Protein AF-N9R9N3-F1 (afdb_monomer_lite)

Organism: NCBI:txid280147

Structure (mmCIF, N/CA/C/O backbone):
data_AF-N9R9N3-F1
#
_entry.id   AF-N9R9N3-F1
#
loop_
_atom_site.group_PDB
_atom_site.id
_atom_site.type_symbol
_atom_site.label_atom_id
_atom_site.label_alt_id
_atom_site.label_comp_id
_atom_site.label_asym_id
_atom_site.label_entity_id
_atom_site.label_seq_id
_atom_site.pdbx_PDB_ins_code
_atom_site.Cartn_x
_atom_site.Cartn_y
_atom_site.Cartn_z
_atom_site.occupancy
_atom_site.B_iso_or_equiv
_atom_site.auth_seq_id
_atom_site.auth_comp_id
_atom_site.auth_asym_id
_atom_site.auth_atom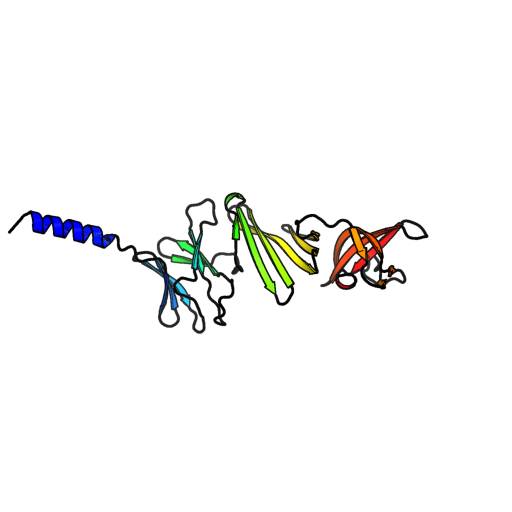_id
_atom_site.pdbx_PDB_model_num
ATOM 1 N N . MET A 1 1 ? -19.728 -14.112 69.703 1.00 48.84 1 MET A N 1
ATOM 2 C CA . MET A 1 1 ? -20.178 -14.203 68.290 1.00 48.84 1 MET A CA 1
ATOM 3 C C . MET A 1 1 ? -19.866 -12.869 67.658 1.00 48.84 1 MET A C 1
ATOM 5 O O . MET A 1 1 ? -20.594 -11.898 67.834 1.00 48.84 1 MET A O 1
ATOM 9 N N . ASP A 1 2 ? -18.670 -12.811 67.091 1.0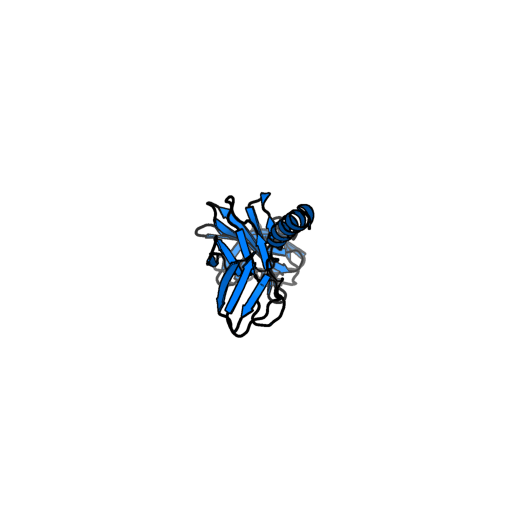0 47.34 2 ASP A N 1
ATOM 10 C CA . ASP A 1 2 ? -17.779 -11.677 67.297 1.00 47.34 2 ASP A CA 1
ATOM 11 C C . ASP A 1 2 ? -17.864 -10.642 66.188 1.00 47.34 2 ASP A C 1
ATOM 13 O O . ASP A 1 2 ? -18.041 -10.965 65.012 1.00 47.34 2 ASP A O 1
ATOM 17 N N . LEU A 1 3 ? -17.653 -9.384 66.581 1.00 49.91 3 LEU A N 1
ATOM 18 C CA . LEU A 1 3 ? -17.494 -8.218 65.709 1.00 49.91 3 LEU A CA 1
ATOM 19 C C . LEU A 1 3 ? -16.515 -8.487 64.543 1.00 49.91 3 LEU A C 1
ATOM 21 O O . LEU A 1 3 ? -16.706 -7.985 63.436 1.00 49.91 3 LEU A O 1
ATOM 25 N N . TYR A 1 4 ? -15.522 -9.351 64.778 1.00 50.28 4 TYR A N 1
ATOM 26 C CA . TYR A 1 4 ? -14.530 -9.812 63.806 1.00 50.28 4 TYR A CA 1
ATOM 27 C C . TYR A 1 4 ? -15.119 -10.616 62.636 1.00 50.28 4 TYR A C 1
ATOM 29 O O . TYR A 1 4 ? -14.693 -10.431 61.499 1.00 50.28 4 TYR A O 1
ATOM 37 N N . SER A 1 5 ? -16.139 -11.449 62.869 1.00 51.94 5 SER A N 1
ATOM 38 C CA . SER A 1 5 ? -16.789 -12.244 61.812 1.00 51.94 5 SER A CA 1
ATOM 39 C C . SER A 1 5 ? -17.579 -11.362 60.833 1.00 51.94 5 SER A C 1
ATOM 41 O O . SER A 1 5 ? -17.569 -11.598 59.620 1.00 51.94 5 SER A O 1
ATOM 43 N N . LYS A 1 6 ? -18.200 -10.286 61.339 1.00 52.50 6 LYS A N 1
ATOM 44 C CA . LYS A 1 6 ? -18.908 -9.301 60.506 1.00 52.50 6 LYS A CA 1
ATOM 45 C C . LYS A 1 6 ? -17.942 -8.448 59.678 1.00 52.50 6 LYS A C 1
ATOM 47 O O . LYS A 1 6 ? -18.213 -8.214 58.504 1.00 52.50 6 LYS A O 1
ATOM 52 N N . PHE A 1 7 ? -16.803 -8.042 60.245 1.00 55.91 7 PHE A N 1
ATOM 53 C CA . PHE A 1 7 ? -15.785 -7.264 59.523 1.00 55.91 7 PHE A CA 1
ATOM 54 C C . PHE A 1 7 ? -15.108 -8.067 58.405 1.00 55.91 7 PHE A C 1
ATOM 56 O O . PHE A 1 7 ? -14.936 -7.558 57.299 1.00 55.91 7 PHE A O 1
ATOM 63 N N . PHE A 1 8 ? -14.789 -9.341 58.660 1.00 55.03 8 PHE A N 1
ATOM 64 C CA . PHE A 1 8 ? -14.179 -10.216 57.656 1.00 55.03 8 PHE A CA 1
ATOM 65 C C . PHE A 1 8 ? -15.119 -10.470 56.469 1.00 55.03 8 PHE A C 1
ATOM 67 O O . PHE A 1 8 ? -14.686 -10.475 55.320 1.00 55.03 8 PHE A O 1
ATOM 74 N N . SER A 1 9 ? -16.425 -10.580 56.736 1.00 54.31 9 SER A N 1
ATOM 75 C CA . SER A 1 9 ? -17.448 -10.725 55.694 1.00 54.31 9 SER A CA 1
ATOM 76 C C . SER A 1 9 ? -17.558 -9.475 54.810 1.00 54.31 9 SER A C 1
ATOM 78 O O . SER A 1 9 ? -17.694 -9.600 53.598 1.00 54.31 9 SER A O 1
ATOM 80 N N . ILE A 1 10 ? -17.434 -8.270 55.381 1.00 56.84 10 ILE A N 1
ATOM 81 C CA . ILE A 1 10 ? -17.478 -7.000 54.629 1.00 56.84 10 ILE A CA 1
ATOM 82 C C . ILE A 1 10 ? -16.231 -6.823 53.746 1.00 56.84 10 ILE A C 1
ATOM 84 O O . ILE A 1 10 ? -16.350 -6.340 52.621 1.00 56.84 10 ILE A O 1
ATOM 88 N N . ILE A 1 11 ? -15.054 -7.255 54.215 1.00 57.78 11 ILE A N 1
ATOM 89 C CA . ILE A 1 11 ? -13.804 -7.223 53.434 1.00 57.78 11 ILE A CA 1
ATOM 90 C C . ILE A 1 11 ? -13.827 -8.269 52.305 1.00 57.78 11 ILE A C 1
ATOM 92 O O . ILE A 1 11 ? -13.402 -7.976 51.189 1.00 57.78 11 ILE A O 1
ATOM 96 N N . LEU A 1 12 ? -14.381 -9.466 52.540 1.00 50.81 12 LEU A N 1
ATOM 97 C CA . LEU A 1 12 ? -14.567 -10.461 51.474 1.00 50.81 12 LEU A CA 1
ATOM 98 C C . LEU A 1 12 ? -15.582 -9.991 50.416 1.00 50.81 12 LEU A C 1
ATOM 100 O O . LEU A 1 12 ? -15.351 -10.169 49.220 1.00 50.81 12 LEU A O 1
ATOM 104 N N . LEU A 1 13 ? -16.681 -9.354 50.840 1.00 48.00 13 LEU A N 1
ATOM 105 C CA . LEU A 1 13 ? -17.674 -8.788 49.923 1.00 48.00 13 LEU A CA 1
ATOM 106 C C . LEU A 1 13 ? -17.103 -7.623 49.103 1.00 48.00 13 LEU A C 1
ATOM 108 O O . LEU A 1 13 ? -17.405 -7.545 47.916 1.00 48.00 13 LEU A O 1
ATOM 112 N N . SER A 1 14 ? -16.236 -6.771 49.661 1.00 46.09 14 SER A N 1
ATOM 113 C CA . SER A 1 14 ? -15.616 -5.668 48.907 1.00 46.09 14 SER A CA 1
ATOM 114 C C . SER A 1 14 ? -14.507 -6.125 47.947 1.00 46.09 14 SER A C 1
ATOM 116 O O . SER A 1 14 ? -14.342 -5.536 46.875 1.00 46.09 14 SER A O 1
ATOM 118 N N . LEU A 1 15 ? -13.805 -7.220 48.264 1.00 40.81 15 LEU A N 1
ATOM 119 C CA . LEU A 1 15 ? -12.842 -7.859 47.358 1.00 40.81 15 LEU A CA 1
ATOM 120 C C . LEU A 1 15 ? -13.525 -8.589 46.188 1.00 40.81 15 LEU A C 1
ATOM 122 O O . LEU A 1 15 ? -12.978 -8.620 45.088 1.00 40.81 15 LEU A O 1
ATOM 126 N N . SER A 1 16 ? -14.748 -9.101 46.371 1.00 38.59 16 SER A N 1
ATOM 127 C CA . SER A 1 16 ? -15.498 -9.781 45.300 1.00 38.59 16 SER A CA 1
ATOM 128 C C . SER A 1 16 ? -16.024 -8.855 44.187 1.00 38.59 16 SER A C 1
ATOM 130 O O . SER A 1 16 ? -16.366 -9.331 43.107 1.00 38.59 16 SER A O 1
ATOM 132 N N . ILE A 1 17 ? -16.019 -7.531 44.390 1.00 44.50 17 ILE A N 1
ATOM 133 C CA . ILE A 1 17 ? -16.436 -6.543 43.370 1.00 44.50 17 ILE A CA 1
ATOM 134 C C . ILE A 1 17 ? -15.319 -6.294 42.335 1.00 44.50 17 ILE A C 1
ATOM 136 O O . ILE A 1 17 ? -15.556 -5.703 41.286 1.00 44.50 17 ILE A O 1
ATOM 140 N N . HIS A 1 18 ? -14.103 -6.791 42.586 1.00 40.88 18 HIS A N 1
ATOM 141 C CA . HIS A 1 18 ? -12.950 -6.611 41.699 1.00 40.88 18 HIS A CA 1
ATOM 142 C C . HIS A 1 18 ? -12.572 -7.874 40.921 1.00 40.88 18 HIS A C 1
ATOM 144 O O . HIS A 1 18 ? -11.509 -7.910 40.300 1.00 40.88 18 HIS A O 1
ATOM 150 N N . ALA A 1 19 ? -13.463 -8.871 40.854 1.00 39.44 19 ALA A N 1
ATOM 151 C CA . ALA A 1 19 ? -13.446 -9.836 39.758 1.00 39.44 19 ALA A CA 1
ATOM 152 C C . ALA A 1 19 ? -13.861 -9.105 38.468 1.00 39.44 19 ALA A C 1
ATOM 154 O O . ALA A 1 19 ? -14.963 -9.273 37.947 1.00 39.44 19 ALA A O 1
ATOM 155 N N . SER A 1 20 ? -12.985 -8.215 37.994 1.00 44.78 20 SER A N 1
ATOM 156 C CA . SER A 1 20 ? -13.083 -7.594 36.685 1.00 44.78 20 SER A CA 1
ATOM 157 C C . SER A 1 20 ? -13.060 -8.737 35.689 1.00 44.78 20 SER A C 1
ATOM 159 O O . SER A 1 20 ? -12.023 -9.365 35.492 1.00 44.78 20 SER A O 1
ATOM 161 N N . ALA A 1 21 ? -14.222 -9.073 35.132 1.00 57.59 21 ALA A N 1
ATOM 162 C CA . ALA A 1 21 ? -14.292 -10.062 34.075 1.00 57.59 21 ALA A CA 1
ATOM 163 C C . ALA A 1 21 ? -13.317 -9.632 32.977 1.00 57.59 21 ALA A C 1
ATOM 165 O O . ALA A 1 21 ? -13.364 -8.480 32.538 1.00 57.59 21 ALA A O 1
ATOM 166 N N . ASN A 1 22 ? -12.427 -10.545 32.589 1.00 77.81 22 ASN A N 1
ATOM 167 C CA . ASN A 1 22 ? -11.503 -10.290 31.498 1.00 77.81 22 ASN A CA 1
ATOM 168 C C . ASN A 1 22 ? -12.299 -9.914 30.251 1.00 77.81 22 ASN A C 1
ATOM 170 O O . ASN A 1 22 ? -13.355 -10.502 29.976 1.00 77.81 22 ASN A O 1
ATOM 174 N N . ASP A 1 23 ? -11.783 -8.916 29.538 1.00 87.12 23 ASP A N 1
ATOM 175 C CA . ASP A 1 23 ? -12.302 -8.541 28.236 1.00 87.12 23 ASP A CA 1
ATOM 176 C C . ASP A 1 23 ? -12.307 -9.791 27.348 1.00 87.12 23 ASP A C 1
ATOM 178 O O . ASP A 1 23 ? -11.323 -10.533 27.330 1.00 87.12 23 ASP A O 1
ATOM 182 N N . LYS A 1 24 ? -13.423 -10.065 26.668 1.00 89.31 24 LYS A N 1
ATOM 183 C CA . LYS A 1 24 ? -13.508 -11.184 25.725 1.00 89.31 24 LYS A CA 1
ATOM 184 C C . LYS A 1 24 ? -14.593 -11.018 24.681 1.00 89.31 24 LYS A C 1
ATOM 186 O O . LYS A 1 24 ? -15.582 -10.311 24.898 1.00 89.31 24 LYS A O 1
ATOM 191 N N . LEU A 1 25 ? -14.437 -11.724 23.570 1.00 88.25 25 LEU A N 1
ATOM 192 C CA . LEU A 1 25 ? -15.497 -11.878 22.585 1.00 88.25 25 LEU A CA 1
ATOM 193 C C . LEU A 1 25 ? -16.465 -12.990 23.006 1.00 88.25 25 LEU A C 1
ATOM 195 O O . LEU A 1 25 ? -16.077 -14.000 23.589 1.00 88.25 25 LEU A O 1
ATOM 199 N N . LEU A 1 26 ? -17.750 -12.778 22.736 1.00 88.81 26 LEU A N 1
ATOM 200 C CA . LEU A 1 26 ? -18.832 -13.707 23.037 1.00 88.81 26 LEU A CA 1
ATOM 201 C C . LEU A 1 26 ? -19.670 -13.952 21.793 1.00 88.81 26 LEU A C 1
ATOM 203 O O . LEU A 1 26 ? -20.076 -13.005 21.115 1.00 88.81 26 LEU A O 1
ATOM 207 N N . HIS A 1 27 ? -19.996 -15.221 21.572 1.00 86.75 27 HIS A N 1
ATOM 208 C CA . HIS A 1 27 ? -20.943 -15.638 20.557 1.00 86.75 27 HIS A CA 1
ATOM 209 C C . HIS A 1 27 ? -22.228 -16.164 21.203 1.00 86.75 27 HIS A C 1
ATOM 211 O O . HIS A 1 27 ? -22.193 -17.110 21.988 1.00 86.75 27 HIS A O 1
ATOM 217 N N . GLU A 1 28 ? -23.366 -15.553 20.875 1.00 88.12 28 GLU A N 1
ATOM 218 C CA . GLU A 1 28 ? -24.684 -16.003 21.332 1.00 88.12 28 GLU A CA 1
ATOM 219 C C . GLU A 1 28 ? -25.656 -16.066 20.146 1.00 88.12 28 GLU A C 1
ATOM 221 O O . GLU A 1 28 ? -26.182 -15.045 19.691 1.00 88.12 28 GLU A O 1
ATOM 226 N N . GLY A 1 29 ? -25.919 -17.273 19.647 1.00 85.25 29 GLY A N 1
ATOM 227 C CA . GLY A 1 29 ? -26.798 -17.482 18.496 1.00 85.25 29 GLY A CA 1
ATOM 228 C C . GLY A 1 29 ? -26.118 -17.099 17.184 1.00 85.25 29 GLY A C 1
ATOM 229 O O . GLY A 1 29 ? -25.338 -17.883 16.677 1.00 85.25 29 GLY A O 1
ATOM 230 N N . ASN A 1 30 ? -26.457 -15.930 16.639 1.00 85.25 30 ASN A N 1
ATOM 231 C CA . ASN A 1 30 ? -25.839 -15.325 15.449 1.00 85.25 30 ASN A CA 1
ATOM 232 C C . ASN A 1 30 ? -25.304 -13.915 15.747 1.00 85.25 30 ASN A C 1
ATOM 234 O O . ASN A 1 30 ? -25.210 -13.065 14.862 1.00 85.25 30 ASN A O 1
ATOM 238 N N . LYS A 1 31 ? -25.090 -13.608 17.030 1.00 88.31 31 LYS A N 1
ATOM 239 C CA . LYS A 1 31 ? -24.731 -12.275 17.511 1.00 88.31 31 LYS A CA 1
ATOM 240 C C . LYS A 1 31 ? -23.365 -12.310 18.162 1.00 88.31 31 LYS A C 1
ATOM 242 O O . LYS A 1 31 ? -23.114 -13.129 19.049 1.00 88.31 31 LYS A O 1
ATOM 247 N N . ILE A 1 32 ? -22.538 -11.347 17.777 1.00 87.62 32 ILE A N 1
ATOM 248 C CA . ILE A 1 32 ? -21.213 -11.135 18.343 1.00 87.62 32 ILE A CA 1
ATOM 249 C C . ILE A 1 32 ? -21.260 -9.996 19.338 1.00 87.62 32 ILE A C 1
ATOM 251 O O . ILE A 1 32 ? -21.781 -8.912 19.052 1.00 87.62 32 ILE A O 1
ATOM 255 N N . PHE A 1 33 ? -20.679 -10.232 20.507 1.00 89.94 33 PHE A N 1
ATOM 256 C CA . PHE A 1 33 ? -20.557 -9.235 21.552 1.00 89.94 33 PHE A CA 1
ATOM 257 C C . PHE A 1 33 ? -19.120 -9.112 22.037 1.00 89.94 33 PHE A C 1
ATOM 259 O O . PHE A 1 33 ? -18.384 -10.089 22.114 1.00 89.94 33 PHE A O 1
ATOM 266 N N . PHE A 1 34 ? -18.765 -7.906 22.459 1.00 91.19 34 PHE A N 1
ATOM 267 C CA . PHE A 1 34 ? -17.585 -7.646 23.259 1.00 91.19 34 PHE A CA 1
ATOM 268 C C . PHE A 1 34 ? -18.002 -7.474 24.720 1.00 91.19 34 PHE A C 1
ATOM 270 O O . PHE A 1 34 ? -18.795 -6.587 25.052 1.00 91.19 34 PHE A O 1
ATOM 277 N N . LYS A 1 35 ? -17.510 -8.349 25.596 1.00 89.69 35 LYS A N 1
ATOM 278 C CA . LYS A 1 35 ? -17.701 -8.239 27.041 1.00 89.69 35 LYS A CA 1
ATOM 279 C C . LYS A 1 35 ? -16.517 -7.488 27.627 1.00 89.69 35 LYS A C 1
ATOM 281 O O . LYS A 1 35 ? -15.387 -7.910 27.431 1.00 89.69 35 LYS A O 1
ATOM 286 N N . THR A 1 36 ? -16.792 -6.421 28.370 1.00 86.19 36 THR A N 1
ATOM 287 C CA . THR A 1 36 ? -15.780 -5.670 29.120 1.00 86.19 36 THR A CA 1
ATOM 288 C C . THR A 1 36 ? -16.315 -5.331 30.506 1.00 86.19 36 THR A C 1
ATOM 290 O O . THR A 1 36 ? -17.386 -4.728 30.656 1.00 86.19 36 THR A O 1
ATOM 293 N N . GLY A 1 37 ? -15.627 -5.816 31.543 1.00 82.94 37 GLY A N 1
ATOM 294 C CA . GLY A 1 37 ? -16.138 -5.801 32.914 1.00 82.94 37 GLY A CA 1
ATOM 295 C C . GLY A 1 37 ? -17.529 -6.448 33.031 1.00 82.94 37 GLY A C 1
ATOM 296 O O . GLY A 1 37 ? -17.759 -7.574 32.586 1.00 82.94 37 GLY A O 1
ATOM 297 N N . GLY A 1 38 ? -18.480 -5.733 33.638 1.00 80.94 38 GLY A N 1
ATOM 298 C CA . GLY A 1 38 ? -19.872 -6.187 33.784 1.00 80.94 38 GLY A CA 1
ATOM 299 C C . GLY A 1 38 ? -20.764 -5.950 32.558 1.00 80.94 38 GLY A C 1
ATOM 300 O O . GLY A 1 38 ? -21.921 -6.368 32.564 1.00 80.94 38 GLY A O 1
ATOM 301 N N . SER A 1 39 ? -20.255 -5.282 31.521 1.00 84.81 39 SER A N 1
ATOM 302 C CA . SER A 1 39 ? -21.037 -4.855 30.360 1.00 84.81 39 SER A CA 1
ATOM 303 C C . SER A 1 39 ? -20.824 -5.774 29.163 1.00 84.81 39 SER A C 1
ATOM 305 O O . SER A 1 39 ? -19.723 -6.265 28.917 1.00 84.81 39 SER A O 1
ATOM 307 N N . LYS A 1 40 ? -21.887 -5.959 28.376 1.00 90.25 40 LYS A N 1
ATOM 308 C CA . LYS A 1 40 ? -21.859 -6.661 27.091 1.00 90.25 40 LYS A CA 1
ATOM 309 C C . LYS A 1 40 ? -22.283 -5.696 25.990 1.00 90.25 40 LYS A C 1
ATOM 311 O O . LYS A 1 40 ? -23.387 -5.160 26.047 1.00 90.25 40 LYS A O 1
ATOM 316 N N . ILE A 1 41 ? -21.419 -5.477 25.005 1.00 91.00 41 ILE A N 1
ATOM 317 C CA . ILE A 1 41 ? -21.652 -4.534 23.910 1.00 91.00 41 ILE A CA 1
ATOM 318 C C . ILE A 1 41 ? -21.814 -5.320 22.612 1.00 91.00 41 ILE A C 1
ATOM 320 O O . ILE A 1 41 ? -20.950 -6.113 22.253 1.00 91.00 41 ILE A O 1
ATOM 324 N N . PHE A 1 42 ? -22.933 -5.129 21.919 1.00 90.38 42 PHE A N 1
ATOM 325 C CA . PHE A 1 42 ? -23.184 -5.765 20.625 1.00 90.38 42 PHE A CA 1
ATOM 326 C C . PHE A 1 42 ? -22.249 -5.204 19.555 1.00 90.38 42 PHE A C 1
ATOM 328 O O . PHE A 1 42 ? -22.126 -3.985 19.450 1.00 90.38 42 PHE A O 1
ATOM 335 N N . LEU A 1 43 ? -21.632 -6.080 18.760 1.00 88.31 43 LEU A N 1
ATOM 336 C CA . LEU A 1 43 ? -20.772 -5.692 17.645 1.00 88.31 43 LEU A CA 1
ATOM 337 C C . LEU A 1 43 ? -21.512 -5.806 16.306 1.00 88.31 43 LEU A C 1
ATOM 339 O O . LEU A 1 43 ? -21.672 -4.803 15.610 1.00 88.31 43 LEU A O 1
ATOM 343 N N . PHE A 1 44 ? -21.952 -7.013 15.938 1.00 84.06 44 PHE A N 1
ATOM 344 C CA . PHE A 1 44 ? -22.628 -7.305 14.668 1.00 84.06 44 PHE A CA 1
ATOM 345 C C . PHE A 1 44 ? -23.331 -8.675 14.698 1.00 84.06 44 PHE A C 1
ATOM 347 O O . PHE A 1 44 ? -23.147 -9.458 15.632 1.00 84.06 44 PHE A O 1
ATOM 354 N N . ASN A 1 45 ? -24.160 -8.934 13.680 1.00 85.75 45 ASN A N 1
ATOM 355 C CA . ASN A 1 45 ? -24.739 -10.253 13.423 1.00 85.75 45 ASN A CA 1
ATOM 356 C C . ASN A 1 45 ? -23.902 -10.965 12.367 1.00 85.75 45 ASN A C 1
ATOM 358 O O . ASN A 1 45 ? -23.567 -10.337 11.362 1.00 85.75 45 ASN A O 1
ATOM 362 N N . ASP A 1 46 ? -23.632 -12.244 12.574 1.00 73.56 46 ASP A N 1
ATOM 363 C CA . ASP A 1 46 ? -22.961 -13.093 11.601 1.00 73.56 46 ASP A CA 1
ATOM 364 C C . ASP A 1 46 ? -23.323 -14.559 11.897 1.00 73.56 46 ASP A C 1
ATOM 366 O O . ASP A 1 46 ? -23.490 -14.923 13.062 1.00 73.56 46 ASP A O 1
ATOM 370 N N . SER A 1 47 ? -23.577 -15.362 10.866 1.00 66.81 47 SER A N 1
ATOM 371 C CA . SER A 1 47 ? -24.029 -16.757 11.000 1.00 66.81 47 SER A CA 1
ATOM 372 C C . SER A 1 47 ? -22.928 -17.775 10.734 1.00 66.81 47 SER A C 1
ATOM 374 O O . SER A 1 47 ? -23.031 -18.892 11.234 1.00 66.81 47 SER A O 1
ATOM 376 N N . ASP A 1 48 ? -21.886 -17.386 9.999 1.00 64.50 48 ASP A N 1
ATOM 377 C CA . ASP A 1 48 ? -20.899 -18.296 9.411 1.00 64.50 48 ASP A CA 1
ATOM 378 C C . ASP A 1 48 ? -19.485 -17.740 9.614 1.00 64.50 48 ASP A C 1
ATOM 380 O O . ASP A 1 48 ? -18.754 -17.464 8.667 1.00 64.50 48 ASP A O 1
ATOM 384 N N . PHE A 1 49 ? -19.110 -17.512 10.871 1.00 68.88 49 PHE A N 1
ATOM 385 C CA . PHE A 1 49 ? -17.845 -16.865 11.208 1.00 68.88 49 PHE A CA 1
ATOM 386 C C . PHE A 1 49 ? -17.095 -17.648 12.289 1.00 68.88 49 PHE A C 1
ATOM 388 O O . PHE A 1 49 ? -17.675 -18.330 13.141 1.00 68.88 49 PHE A O 1
ATOM 395 N N . CYS A 1 50 ? -15.780 -17.470 12.292 1.00 72.62 50 CYS A N 1
ATOM 396 C CA . CYS A 1 50 ? -14.867 -18.037 13.264 1.00 72.62 50 CYS A CA 1
ATOM 397 C C . CYS A 1 50 ? -14.055 -16.930 13.940 1.00 72.62 50 CYS A C 1
ATOM 399 O O . CYS A 1 50 ? -13.524 -16.031 13.289 1.00 72.62 50 CYS A O 1
ATOM 401 N N . PHE A 1 51 ? -13.975 -16.988 15.267 1.00 73.50 51 PHE A N 1
ATOM 402 C CA . PHE A 1 51 ? -13.071 -16.172 16.073 1.00 73.50 51 PHE A CA 1
ATOM 403 C C . PHE A 1 51 ? -12.689 -16.955 17.338 1.00 73.50 51 PHE A C 1
ATOM 405 O O . PHE A 1 51 ? -13.461 -17.790 17.816 1.00 73.50 51 PHE A O 1
ATOM 412 N N . GLU A 1 52 ? -11.513 -16.684 17.900 1.00 73.31 52 GLU A N 1
ATOM 413 C CA . GLU A 1 52 ? -11.144 -17.188 19.227 1.00 73.31 52 GLU A CA 1
ATOM 414 C C . GLU A 1 52 ? -11.574 -16.167 20.283 1.00 73.31 52 GLU A C 1
ATOM 416 O O . GLU A 1 52 ? -11.464 -14.970 20.045 1.00 73.31 52 GLU A O 1
ATOM 421 N N . GLU A 1 53 ? -12.009 -16.577 21.483 1.00 76.75 53 GLU A N 1
ATOM 422 C CA . GLU A 1 53 ? -12.486 -15.623 22.514 1.00 76.75 53 GLU A CA 1
ATOM 423 C C . GLU A 1 53 ? -11.505 -14.460 22.793 1.00 76.75 53 GLU A C 1
ATOM 425 O O . GLU A 1 53 ? -11.933 -13.384 23.220 1.00 76.75 53 GLU A O 1
ATOM 430 N N . ASN A 1 54 ? -10.215 -14.677 22.505 1.00 77.38 54 ASN A N 1
ATOM 431 C CA . ASN A 1 54 ? -9.104 -13.746 22.676 1.00 77.38 54 ASN A CA 1
ATOM 432 C C . ASN A 1 54 ? -8.542 -13.162 21.361 1.00 77.38 54 ASN A C 1
ATOM 434 O O . ASN A 1 54 ? -7.528 -12.471 21.412 1.00 77.38 54 ASN A O 1
ATOM 438 N N . SER A 1 55 ? -9.157 -13.397 20.194 1.00 81.94 55 SER A N 1
ATOM 439 C CA . SER A 1 55 ? -8.710 -12.871 18.889 1.00 81.94 55 SER A CA 1
ATOM 440 C C . SER A 1 55 ? -9.105 -11.402 18.695 1.00 81.94 55 SER A C 1
ATOM 442 O O . SER A 1 55 ? -9.703 -10.991 17.698 1.00 81.94 55 SER A O 1
ATOM 444 N N . PHE A 1 56 ? -8.788 -10.585 19.692 1.00 88.12 56 PHE A N 1
ATOM 445 C CA . PHE A 1 56 ? -9.022 -9.155 19.682 1.00 88.12 56 PHE A CA 1
ATOM 446 C C . PHE A 1 56 ? -7.936 -8.428 20.466 1.00 88.12 56 PHE A C 1
ATOM 448 O O . PHE A 1 56 ? -7.261 -8.993 21.324 1.00 88.12 56 PHE A O 1
ATOM 455 N N . PHE A 1 57 ? -7.819 -7.132 20.222 1.00 88.62 57 PHE A N 1
ATOM 456 C CA . PHE A 1 57 ? -7.059 -6.244 21.088 1.00 88.62 57 PHE A CA 1
ATOM 457 C C . PHE A 1 57 ? -7.706 -4.865 21.127 1.00 88.62 57 PHE A C 1
ATOM 459 O O . PHE A 1 57 ? -8.557 -4.519 20.304 1.00 88.62 57 PHE A O 1
ATOM 466 N N . ILE A 1 58 ? -7.320 -4.072 22.121 1.00 89.81 58 ILE A N 1
ATOM 467 C CA . ILE A 1 58 ? -7.797 -2.703 22.283 1.00 89.81 58 ILE A CA 1
ATOM 468 C C . ILE A 1 58 ? -6.617 -1.769 22.117 1.00 89.81 58 ILE A C 1
ATOM 470 O O . ILE A 1 58 ? -5.588 -1.948 22.764 1.00 89.81 58 ILE A O 1
ATOM 474 N N . GLU A 1 59 ? -6.792 -0.744 21.295 1.00 89.44 59 GLU A N 1
ATOM 475 C CA . GLU A 1 59 ? -5.750 0.233 21.039 1.00 89.44 59 GLU A CA 1
ATOM 476 C C . GLU A 1 59 ? -6.295 1.665 21.056 1.00 89.44 59 GLU A C 1
ATOM 478 O O . GLU A 1 59 ? -7.461 1.920 20.754 1.00 89.44 59 GLU A O 1
ATOM 483 N N . ASN A 1 60 ? -5.446 2.622 21.420 1.00 87.50 60 ASN A N 1
ATOM 484 C CA . ASN A 1 60 ? -5.736 4.047 21.333 1.00 87.50 60 ASN A CA 1
ATOM 485 C C . ASN A 1 60 ? -5.158 4.577 20.020 1.00 87.50 60 ASN A C 1
ATOM 487 O O . ASN A 1 60 ? -3.947 4.767 19.893 1.00 87.50 60 ASN A O 1
ATOM 491 N N . LEU A 1 61 ? -6.027 4.815 19.038 1.00 82.44 61 LEU A N 1
ATOM 492 C CA . LEU A 1 61 ? -5.614 5.302 17.721 1.00 82.44 61 LEU A CA 1
ATOM 493 C C . LEU A 1 61 ? -5.538 6.824 17.661 1.00 82.44 61 LEU A C 1
ATOM 495 O O . LEU A 1 61 ? -4.768 7.377 16.888 1.00 82.44 61 LEU A O 1
ATOM 499 N N . THR A 1 62 ? -6.351 7.523 18.446 1.00 76.50 62 THR A N 1
ATOM 500 C CA . THR A 1 62 ? -6.461 8.983 18.415 1.00 76.50 62 THR A CA 1
ATOM 501 C C . THR A 1 62 ? -5.817 9.625 19.634 1.00 76.50 62 THR A C 1
ATOM 503 O O . THR A 1 62 ? -5.605 8.994 20.659 1.00 76.50 62 THR A O 1
ATOM 506 N N . ASN A 1 63 ? -5.503 10.917 19.519 1.00 70.81 63 ASN A N 1
ATOM 507 C CA . ASN A 1 63 ? -4.952 11.725 20.614 1.00 70.81 63 ASN A CA 1
ATOM 508 C C . ASN A 1 63 ? -5.952 11.997 21.757 1.00 70.81 63 ASN A C 1
ATOM 510 O O . ASN A 1 63 ? -5.631 12.715 22.701 1.00 70.81 63 ASN A O 1
ATOM 514 N N . ASP A 1 64 ? -7.176 11.500 21.637 1.00 76.25 64 ASP A N 1
ATOM 515 C CA . ASP A 1 64 ? -8.200 11.591 22.666 1.00 76.25 64 ASP A CA 1
ATOM 516 C C . ASP A 1 64 ? -8.238 10.297 23.494 1.00 76.25 64 ASP A C 1
ATOM 518 O O . ASP A 1 64 ? -7.463 9.369 23.286 1.00 76.25 64 ASP A O 1
ATOM 522 N N . SER A 1 65 ? -9.135 10.237 24.472 1.00 79.69 65 SER A N 1
ATOM 523 C CA . SER A 1 65 ? -9.295 9.078 25.351 1.00 79.69 65 SER A CA 1
ATOM 524 C C . SER A 1 65 ? -10.096 7.929 24.724 1.00 79.69 65 SER A C 1
ATOM 526 O O . SER A 1 65 ? -10.497 7.010 25.445 1.00 79.69 65 SER A O 1
ATOM 528 N N . ARG A 1 66 ? -10.380 7.973 23.412 1.00 85.50 66 ARG A N 1
ATOM 529 C CA . ARG A 1 66 ? -11.163 6.925 22.753 1.00 85.50 66 ARG A CA 1
ATOM 530 C C . ARG A 1 66 ? -10.336 5.660 22.590 1.00 85.50 66 ARG A C 1
ATOM 532 O O . ARG A 1 66 ? -9.175 5.694 22.188 1.00 85.50 66 ARG A O 1
ATOM 539 N N . LYS A 1 67 ? -10.998 4.540 22.859 1.00 89.44 67 LYS A N 1
ATOM 540 C CA . LYS A 1 67 ? -10.466 3.194 22.678 1.00 89.44 67 LYS A CA 1
ATOM 541 C C . LYS A 1 67 ? -11.061 2.590 21.416 1.00 89.44 67 LYS A C 1
ATOM 543 O O . LYS A 1 67 ? -12.234 2.813 21.116 1.00 89.44 67 LYS A O 1
ATOM 548 N N . TYR A 1 68 ? -10.268 1.803 20.712 1.00 91.06 68 TYR A N 1
ATOM 549 C CA . TYR A 1 68 ? -10.686 1.108 19.507 1.00 91.06 68 TYR A CA 1
ATOM 550 C C . TYR A 1 68 ? -10.495 -0.383 19.714 1.00 91.06 68 TYR A C 1
ATOM 552 O O . TYR A 1 68 ? -9.422 -0.818 20.120 1.00 91.06 68 TYR A O 1
ATOM 560 N N . LEU A 1 69 ? -11.552 -1.144 19.469 1.00 92.31 69 LEU A N 1
ATOM 561 C CA . LEU A 1 69 ? -11.548 -2.594 19.521 1.00 92.31 69 LEU A CA 1
ATOM 562 C C . LEU A 1 69 ? -11.237 -3.135 18.128 1.00 92.31 69 LEU A C 1
ATOM 564 O O . LEU A 1 69 ? -11.956 -2.843 17.171 1.00 92.31 69 LEU A O 1
ATOM 568 N N . PHE A 1 70 ? -10.188 -3.936 18.046 1.00 90.81 70 PHE A N 1
ATOM 569 C CA . PHE A 1 70 ? -9.784 -4.676 16.864 1.00 90.81 70 PHE A CA 1
ATOM 570 C C . PHE A 1 70 ? -10.216 -6.114 17.044 1.00 90.81 70 PHE A C 1
ATOM 572 O O . PHE A 1 70 ? -9.763 -6.763 17.977 1.00 90.81 70 PHE A O 1
ATOM 579 N N . VAL A 1 71 ? -11.101 -6.593 16.179 1.00 88.44 71 VAL A N 1
ATOM 580 C CA . VAL A 1 71 ? -11.629 -7.956 16.221 1.00 88.44 71 VAL A CA 1
ATOM 581 C C . VAL A 1 71 ? -11.159 -8.681 14.979 1.00 88.44 71 VAL A C 1
ATOM 583 O O . VAL A 1 71 ? -11.538 -8.289 13.874 1.00 88.44 71 VAL A O 1
ATOM 586 N N . ASN A 1 72 ? -10.362 -9.726 15.172 1.00 85.94 72 ASN A N 1
ATOM 587 C CA . ASN A 1 72 ? -10.111 -10.702 14.128 1.00 85.94 72 ASN A CA 1
ATOM 588 C C . ASN A 1 72 ? -11.319 -11.641 14.066 1.00 85.94 72 ASN A C 1
ATOM 590 O O . ASN A 1 72 ? -11.636 -12.314 15.051 1.00 85.94 72 ASN A O 1
ATOM 594 N N . TYR A 1 73 ? -12.017 -11.609 12.937 1.00 76.62 73 TYR A N 1
ATOM 595 C CA . TYR A 1 73 ? -13.137 -12.486 12.622 1.00 76.62 73 TYR A CA 1
ATOM 596 C C . TYR A 1 73 ? -12.976 -12.886 11.154 1.00 76.62 73 TYR A C 1
ATOM 598 O O . TYR A 1 73 ? -12.768 -12.025 10.294 1.00 76.62 73 TYR A O 1
ATOM 606 N N . THR A 1 74 ? -13.061 -14.177 10.864 1.00 70.56 74 THR A N 1
ATOM 607 C CA . THR A 1 74 ? -12.873 -14.683 9.503 1.00 70.56 74 THR A CA 1
ATOM 608 C C . THR A 1 74 ? -14.039 -15.562 9.090 1.00 70.56 74 THR A C 1
ATOM 610 O O . THR A 1 74 ? -14.608 -16.292 9.904 1.00 70.56 74 THR A O 1
ATOM 613 N N . GLU A 1 75 ? -14.423 -15.455 7.819 1.00 69.06 75 GLU A N 1
ATOM 614 C CA . GLU A 1 75 ? -15.507 -16.249 7.222 1.00 69.06 75 GLU A CA 1
ATOM 615 C C . GLU A 1 75 ? -15.051 -17.689 6.926 1.00 69.06 75 GLU A C 1
ATOM 617 O O . GLU A 1 75 ? -15.860 -18.609 6.873 1.00 69.06 75 GLU A O 1
ATOM 622 N N . ASP A 1 76 ? -13.744 -17.910 6.758 1.00 66.31 76 ASP A N 1
ATOM 623 C CA . ASP A 1 76 ? -13.152 -19.190 6.360 1.00 66.31 76 ASP A CA 1
ATOM 624 C C . ASP A 1 76 ? -12.486 -19.959 7.515 1.00 66.31 76 ASP A C 1
ATOM 626 O O . ASP A 1 76 ? -11.877 -21.005 7.289 1.00 66.31 76 ASP A O 1
ATOM 630 N N . CYS A 1 77 ? -12.584 -19.457 8.752 1.00 65.75 77 CYS A N 1
ATOM 631 C CA . CYS A 1 77 ? -11.962 -20.040 9.948 1.00 65.75 77 CYS A CA 1
ATOM 632 C C . CYS A 1 77 ? -10.440 -20.179 9.896 1.00 65.75 77 CYS A C 1
ATOM 634 O O . CYS A 1 77 ? -9.848 -20.810 10.775 1.00 65.75 77 CYS A O 1
ATOM 636 N N . ASN A 1 78 ? -9.788 -19.541 8.928 1.00 65.00 78 ASN A N 1
ATOM 637 C CA . ASN A 1 78 ? -8.364 -19.292 9.019 1.00 65.00 78 ASN A CA 1
ATOM 638 C C . ASN A 1 78 ? -8.172 -18.093 9.936 1.00 65.00 78 ASN A C 1
ATOM 640 O O . ASN A 1 78 ? -8.938 -17.141 9.858 1.00 65.00 78 ASN A O 1
ATOM 644 N N . LEU A 1 79 ? -7.157 -18.097 10.798 1.00 60.16 79 LEU A N 1
ATOM 645 C CA . LEU A 1 79 ? -6.764 -16.917 11.580 1.00 60.16 79 LEU A CA 1
ATOM 646 C C . LEU A 1 79 ? -6.124 -15.868 10.655 1.00 60.16 79 LEU A C 1
ATOM 648 O O . LEU A 1 79 ? -4.984 -15.455 10.864 1.00 60.16 79 LEU A O 1
ATOM 652 N N . SER A 1 80 ? -6.815 -15.496 9.575 1.00 62.50 80 SER A N 1
ATOM 653 C CA . SER A 1 80 ? -6.385 -14.446 8.669 1.00 62.50 80 SER A CA 1
ATOM 654 C C . SER A 1 80 ? -6.184 -13.200 9.521 1.00 62.50 80 SER A C 1
ATOM 656 O O . SER A 1 80 ? -6.978 -12.903 10.410 1.00 62.50 80 SER A O 1
ATOM 658 N N . GLY A 1 81 ? -5.068 -12.508 9.331 1.00 73.19 81 GLY A N 1
ATOM 659 C CA . GLY A 1 81 ? -4.710 -11.336 10.122 1.00 73.19 81 GLY A CA 1
ATOM 660 C C . GLY A 1 81 ? -5.640 -10.141 9.899 1.00 73.19 81 GLY A C 1
ATOM 661 O O . GLY A 1 81 ? -5.224 -9.018 10.130 1.00 73.19 81 GLY A O 1
ATOM 662 N N . GLU A 1 82 ? -6.859 -10.317 9.387 1.00 86.50 82 GLU A N 1
ATOM 663 C CA . GLU A 1 82 ? -7.787 -9.230 9.102 1.00 86.50 82 GLU A CA 1
ATOM 664 C C . GLU A 1 82 ? -8.560 -8.810 10.358 1.00 86.50 82 GLU A C 1
ATOM 666 O O . GLU A 1 82 ? -9.321 -9.577 10.943 1.00 86.50 82 GLU A O 1
ATOM 671 N N . TYR A 1 83 ? -8.426 -7.545 10.748 1.00 88.25 83 TYR A N 1
ATOM 672 C CA . TYR A 1 83 ? -9.106 -6.987 11.910 1.00 88.25 83 TYR A CA 1
ATOM 673 C C . TYR A 1 83 ? -10.170 -5.974 11.492 1.00 88.25 83 TYR A C 1
ATOM 675 O O . TYR A 1 83 ? -9.858 -4.905 10.957 1.00 88.25 83 TYR A O 1
ATOM 683 N N . LYS A 1 84 ? -11.436 -6.248 11.830 1.00 89.38 84 LYS A N 1
ATOM 684 C CA . LYS A 1 84 ? -12.489 -5.220 11.856 1.00 89.38 84 LYS A CA 1
ATOM 685 C C . LYS A 1 84 ? -12.243 -4.292 13.039 1.00 89.38 84 LYS A C 1
ATOM 687 O O . LYS A 1 84 ? -11.938 -4.733 14.146 1.00 89.38 84 LYS A O 1
ATOM 692 N N . ILE A 1 85 ? -12.459 -3.001 12.819 1.00 91.38 85 ILE A N 1
ATOM 693 C CA . ILE A 1 85 ? -12.179 -1.967 13.814 1.00 91.38 85 ILE A CA 1
ATOM 694 C C . ILE A 1 85 ? -13.484 -1.329 14.276 1.00 91.38 85 ILE A C 1
ATOM 696 O O . ILE A 1 85 ? -14.322 -0.912 13.468 1.00 91.38 85 ILE A O 1
ATOM 700 N N . PHE A 1 86 ? -13.632 -1.196 15.587 1.00 91.81 86 PHE A N 1
ATOM 701 C CA . PHE A 1 86 ? -14.771 -0.557 16.228 1.00 91.81 86 PHE A CA 1
ATOM 702 C C . PHE A 1 86 ? -14.297 0.543 17.174 1.00 91.81 86 PHE A C 1
ATOM 704 O O . PHE A 1 86 ? -13.407 0.337 17.988 1.00 91.81 86 PHE A O 1
ATOM 711 N N . GLU A 1 87 ? -14.913 1.715 17.101 1.00 91.31 87 GLU A N 1
ATOM 712 C CA . GLU A 1 87 ? -14.756 2.774 18.095 1.00 91.31 87 GLU A CA 1
ATOM 713 C C . GLU A 1 87 ? -15.619 2.436 19.319 1.00 91.31 87 GLU A C 1
ATOM 715 O O . GLU A 1 87 ? -16.835 2.252 19.190 1.00 91.31 87 GLU A O 1
ATOM 720 N N . LEU A 1 88 ? -14.990 2.324 20.493 1.00 89.19 88 LEU A N 1
ATOM 721 C CA . LEU A 1 88 ? -15.665 2.016 21.750 1.00 89.19 88 LEU A CA 1
ATOM 722 C C . LEU A 1 88 ? -16.194 3.293 22.408 1.00 89.19 88 LEU A C 1
ATOM 724 O O . LEU A 1 88 ? -15.448 4.233 22.690 1.00 89.19 88 LEU A O 1
ATOM 728 N N . TYR A 1 89 ? -17.478 3.274 22.751 1.00 84.38 89 TYR A N 1
ATOM 729 C CA . TYR A 1 89 ? -18.120 4.224 23.652 1.00 84.38 89 TYR A CA 1
ATOM 730 C C . TYR A 1 89 ? -18.572 3.503 24.922 1.00 84.38 89 TYR A C 1
ATOM 732 O O . TYR A 1 89 ? -18.593 2.277 24.989 1.00 84.38 89 TYR A O 1
ATOM 740 N N . LYS A 1 90 ? -18.979 4.270 25.942 1.00 79.38 90 LYS A N 1
ATOM 741 C CA . LYS A 1 90 ? -19.311 3.741 27.276 1.00 79.38 90 LYS A CA 1
ATOM 742 C C . LYS A 1 90 ? -20.248 2.520 27.245 1.00 79.38 90 LYS A C 1
ATOM 744 O O . LYS A 1 90 ? -20.003 1.575 27.981 1.00 79.38 90 LYS A O 1
ATOM 749 N N . ASN A 1 91 ? -21.281 2.546 26.397 1.00 80.50 91 ASN A N 1
ATOM 750 C CA . ASN A 1 91 ? -22.305 1.494 26.306 1.00 80.50 91 ASN A CA 1
ATOM 751 C C . ASN A 1 91 ? -22.612 1.065 24.857 1.00 80.50 91 ASN A C 1
ATOM 753 O O . ASN A 1 91 ? -23.645 0.452 24.598 1.00 80.50 91 ASN A O 1
ATOM 757 N N . SER A 1 92 ? -21.777 1.442 23.892 1.00 85.88 92 SER A N 1
ATOM 758 C CA . SER A 1 92 ? -22.012 1.147 22.479 1.00 85.88 92 SER A CA 1
ATOM 759 C C . SER A 1 92 ? -20.700 1.085 21.718 1.00 85.88 92 SER A C 1
ATOM 761 O O . SER A 1 92 ? -19.675 1.589 22.175 1.00 85.88 92 SER A O 1
ATOM 763 N N . VAL A 1 93 ? -20.742 0.484 20.537 1.00 90.38 93 VAL A N 1
ATOM 764 C CA . VAL A 1 93 ? -19.657 0.575 19.566 1.00 90.38 93 VAL A CA 1
ATOM 765 C C . VAL A 1 93 ? -20.163 1.207 18.282 1.00 90.38 93 VAL A C 1
ATOM 767 O O . VAL A 1 93 ? -21.356 1.166 17.975 1.00 90.38 93 VAL A O 1
ATOM 770 N N . LYS A 1 94 ? -19.242 1.758 17.500 1.00 91.12 94 LYS A N 1
ATOM 771 C CA . LYS A 1 94 ? -19.498 2.157 16.119 1.00 91.12 94 LYS A CA 1
ATOM 772 C C . LYS A 1 94 ? -18.416 1.571 15.232 1.00 91.12 94 LYS A C 1
ATOM 774 O O . LYS A 1 94 ? -17.245 1.613 15.595 1.00 91.12 94 LYS A O 1
ATOM 779 N N . LYS A 1 95 ? -18.786 1.061 14.057 1.00 89.75 95 LYS A N 1
ATOM 780 C CA . LYS A 1 95 ? -17.798 0.643 13.057 1.00 89.75 95 LYS A CA 1
ATOM 781 C C . LYS A 1 95 ? -16.882 1.827 12.734 1.00 89.75 95 LYS A C 1
ATOM 783 O O . LYS A 1 95 ? -17.366 2.932 12.464 1.00 89.75 95 LYS A O 1
ATOM 788 N N . PHE A 1 96 ? -15.577 1.603 12.799 1.00 90.56 96 PHE A N 1
ATOM 789 C CA . PHE A 1 96 ? -14.602 2.613 12.421 1.00 90.56 96 PHE A CA 1
ATOM 790 C C . PHE A 1 96 ? -14.699 2.897 10.915 1.00 90.56 96 PHE A C 1
ATOM 792 O O . PHE A 1 96 ? -15.209 2.082 10.149 1.00 90.56 96 PHE A O 1
ATOM 799 N N . TYR A 1 97 ? -14.269 4.083 10.482 1.00 90.00 97 TYR A N 1
ATOM 800 C CA . TYR A 1 97 ? -14.432 4.485 9.079 1.00 90.00 97 TYR A CA 1
ATOM 801 C C . TYR A 1 97 ? -13.409 3.834 8.142 1.00 90.00 97 TYR A C 1
ATOM 803 O O . TYR A 1 97 ? -13.662 3.788 6.940 1.00 90.00 97 TYR A O 1
ATOM 811 N N . LEU A 1 98 ? -12.257 3.384 8.657 1.00 89.62 98 LEU A N 1
ATOM 812 C CA . LEU A 1 98 ? -11.358 2.551 7.865 1.00 89.62 98 LEU A CA 1
ATOM 813 C C . LEU A 1 98 ? -12.023 1.194 7.627 1.00 89.62 98 LEU A C 1
ATOM 815 O O . LEU A 1 98 ? -12.784 0.703 8.466 1.00 89.62 98 LEU A O 1
ATOM 819 N N . SER A 1 99 ? -11.723 0.598 6.476 1.00 87.75 99 SER A N 1
ATOM 820 C CA . SER A 1 99 ? -11.973 -0.821 6.251 1.00 87.75 99 SER A CA 1
ATOM 821 C C . SER A 1 99 ? -11.239 -1.660 7.297 1.00 87.75 99 SER A C 1
ATOM 823 O O . SER A 1 99 ? -10.431 -1.144 8.077 1.00 87.75 99 SER A O 1
ATOM 825 N N . SER A 1 100 ? -11.517 -2.961 7.307 1.00 88.62 100 SER A N 1
ATOM 826 C CA . SER A 1 100 ? -10.662 -3.891 8.030 1.00 88.62 100 SER A CA 1
ATOM 827 C C . SER A 1 100 ? -9.203 -3.717 7.598 1.00 88.62 100 SER A C 1
ATOM 829 O O . SER A 1 100 ? -8.941 -3.284 6.469 1.00 88.62 100 SER A O 1
ATOM 831 N N . LEU A 1 101 ? -8.282 -4.027 8.507 1.00 90.81 101 LEU A N 1
ATOM 832 C CA . LEU A 1 101 ? -6.846 -3.944 8.261 1.00 90.81 101 LEU A CA 1
ATOM 833 C C . LEU A 1 101 ? -6.189 -5.296 8.502 1.00 90.81 101 LEU A C 1
ATOM 835 O O . LEU A 1 101 ? -6.500 -5.946 9.498 1.00 90.81 101 LEU A O 1
ATOM 839 N N . TYR A 1 102 ? -5.245 -5.665 7.646 1.00 89.31 102 TYR A N 1
ATOM 840 C CA . TYR A 1 102 ? -4.436 -6.871 7.809 1.00 89.31 102 TYR A CA 1
ATOM 841 C C . TYR A 1 102 ? -3.187 -6.626 8.671 1.00 89.31 102 TYR A C 1
ATOM 843 O O . TYR A 1 102 ? -2.372 -5.753 8.361 1.00 89.31 102 TYR A O 1
ATOM 851 N N . ASP A 1 103 ? -3.056 -7.386 9.758 1.00 85.94 103 ASP A N 1
ATOM 852 C CA . ASP A 1 103 ? -1.976 -7.351 10.752 1.00 85.94 103 ASP A CA 1
ATOM 853 C C . ASP A 1 103 ? -1.441 -5.932 11.014 1.00 85.94 103 ASP A C 1
ATOM 855 O O . ASP A 1 103 ? -0.267 -5.632 10.763 1.00 85.94 103 ASP A O 1
ATOM 859 N N . PRO A 1 104 ? -2.309 -5.007 11.471 1.00 90.44 104 PRO A N 1
ATOM 860 C CA . PRO A 1 104 ? -1.940 -3.609 11.579 1.00 90.44 104 PRO A CA 1
ATOM 861 C C . PRO A 1 104 ? -0.958 -3.372 12.733 1.00 90.44 104 PRO A C 1
ATOM 863 O O . PRO A 1 104 ? -1.203 -3.733 13.883 1.00 90.44 104 PRO A O 1
ATOM 866 N N . GLU A 1 105 ? 0.129 -2.667 12.437 1.00 91.88 105 GLU A N 1
ATOM 867 C CA . GLU A 1 105 ? 1.112 -2.179 13.398 1.00 9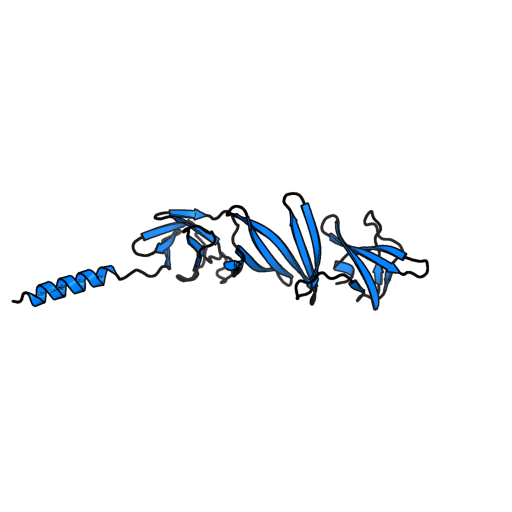1.88 105 GLU A CA 1
ATOM 868 C C . GLU A 1 105 ? 0.888 -0.684 13.678 1.00 91.88 105 GLU A C 1
ATOM 870 O O . GLU A 1 105 ? 0.851 0.149 12.767 1.00 91.88 105 GLU A O 1
ATOM 875 N N . PHE A 1 106 ? 0.770 -0.322 14.960 1.00 89.75 106 PHE A N 1
ATOM 876 C CA . PHE A 1 106 ? 0.464 1.043 15.398 1.00 89.75 106 PHE A CA 1
ATOM 877 C C . PHE A 1 106 ? 1.702 1.775 15.906 1.00 89.75 106 PHE A C 1
ATOM 879 O O . PHE A 1 106 ? 2.096 1.669 17.071 1.00 89.75 106 PHE A O 1
ATOM 886 N N . LEU A 1 107 ? 2.268 2.630 15.060 1.00 90.56 107 LEU A N 1
ATOM 887 C CA . LEU A 1 107 ? 3.389 3.490 15.418 1.00 90.56 107 LEU A CA 1
ATOM 888 C C . LEU A 1 107 ? 2.872 4.771 16.085 1.00 90.56 107 LEU A C 1
ATOM 890 O O . LEU A 1 107 ? 2.784 5.839 15.474 1.00 90.56 107 LEU A O 1
ATOM 894 N N . LYS A 1 108 ? 2.512 4.669 17.371 1.00 84.56 108 LYS A N 1
ATOM 895 C CA . LYS A 1 108 ? 1.870 5.751 18.151 1.00 84.56 108 LYS A CA 1
ATOM 896 C C . LYS A 1 108 ? 2.626 7.078 18.112 1.00 84.56 108 LYS A C 1
ATOM 898 O O . LYS A 1 108 ? 2.011 8.125 17.928 1.00 84.56 108 LYS A O 1
ATOM 903 N N . LYS A 1 109 ? 3.955 7.043 18.267 1.00 86.38 109 LYS A N 1
ATOM 904 C CA . LYS A 1 109 ? 4.803 8.251 18.258 1.00 86.38 109 LYS A CA 1
ATOM 905 C C . LYS A 1 109 ? 4.736 8.990 16.920 1.00 86.38 109 LYS A C 1
ATOM 907 O O . LYS A 1 109 ? 4.761 10.215 16.894 1.00 86.38 109 LYS A O 1
ATOM 912 N N . GLU A 1 110 ? 4.602 8.243 15.831 1.00 88.94 110 GLU A N 1
ATOM 913 C CA . GLU A 1 110 ? 4.558 8.763 14.462 1.00 88.94 110 GLU A CA 1
ATOM 914 C C . GLU A 1 110 ? 3.129 9.028 13.975 1.00 88.94 110 GLU A C 1
ATOM 916 O O . GLU A 1 110 ? 2.934 9.636 12.924 1.00 88.94 110 GLU A O 1
ATOM 921 N N . LYS A 1 111 ? 2.125 8.591 14.748 1.00 91.25 111 LYS A N 1
ATOM 922 C CA . LYS A 1 111 ? 0.706 8.580 14.370 1.00 91.25 111 LYS A CA 1
ATOM 923 C C . LYS A 1 111 ? 0.488 7.914 13.009 1.00 91.25 111 LYS A C 1
ATOM 925 O O . LYS A 1 111 ? -0.269 8.412 12.167 1.00 91.25 111 LYS A O 1
ATOM 930 N N . THR A 1 112 ? 1.151 6.777 12.834 1.00 94.19 112 THR A N 1
ATOM 931 C CA . THR A 1 112 ? 1.134 5.971 11.614 1.00 94.19 112 THR A CA 1
ATOM 932 C C . THR A 1 112 ? 0.544 4.595 11.916 1.00 94.19 112 THR A C 1
ATOM 934 O O . THR A 1 112 ? 0.771 4.049 12.996 1.00 94.19 112 THR A O 1
ATOM 937 N N . ILE A 1 113 ? -0.215 4.048 10.968 1.00 94.62 113 ILE A N 1
ATOM 938 C CA . ILE A 1 113 ? -0.590 2.631 10.934 1.00 94.62 113 ILE A CA 1
ATOM 939 C C . ILE A 1 113 ? 0.122 2.012 9.739 1.00 94.62 113 ILE A C 1
ATOM 941 O O . ILE A 1 113 ? 0.048 2.562 8.637 1.00 94.62 113 ILE A O 1
ATOM 945 N N . LEU A 1 114 ? 0.803 0.894 9.964 1.00 94.75 114 LEU A N 1
ATOM 946 C CA . LEU A 1 114 ? 1.365 0.063 8.909 1.00 94.75 114 LEU A CA 1
ATOM 947 C C . LEU A 1 114 ? 0.524 -1.203 8.800 1.00 94.75 114 LEU A C 1
ATOM 949 O O . LEU A 1 114 ? 0.400 -1.945 9.762 1.00 94.75 114 LEU A O 1
ATOM 953 N N . GLU A 1 115 ? -0.061 -1.437 7.638 1.00 94.62 115 GLU A N 1
ATOM 954 C CA . GLU A 1 115 ? -0.803 -2.655 7.315 1.00 94.62 115 GLU A CA 1
ATOM 955 C C . GLU A 1 115 ? 0.040 -3.472 6.339 1.00 94.62 115 GLU A C 1
ATOM 957 O O . GLU A 1 115 ? 0.513 -2.925 5.338 1.00 94.62 115 GLU A O 1
ATOM 962 N N . ARG A 1 116 ? 0.242 -4.762 6.617 1.00 91.56 116 ARG A N 1
ATOM 963 C CA . ARG A 1 116 ? 1.046 -5.649 5.767 1.00 91.56 116 ARG A CA 1
ATOM 964 C C . ARG A 1 116 ? 0.266 -6.914 5.465 1.00 91.56 116 ARG A C 1
ATOM 966 O O . ARG A 1 116 ? -0.224 -7.568 6.374 1.00 91.56 116 ARG A O 1
ATOM 973 N N . PHE A 1 117 ? 0.176 -7.267 4.189 1.00 90.62 117 PHE A N 1
ATOM 974 C CA . PHE A 1 117 ? -0.537 -8.466 3.756 1.00 90.62 117 PHE A CA 1
ATOM 975 C C . PHE A 1 117 ? 0.027 -9.024 2.460 1.00 90.62 117 PHE A C 1
ATOM 977 O O . PHE A 1 117 ? 0.829 -8.381 1.780 1.00 90.62 117 PHE A O 1
ATOM 984 N N . LYS A 1 118 ? -0.396 -10.241 2.128 1.00 90.19 118 LYS A N 1
ATOM 985 C CA . LYS A 1 118 ? -0.058 -10.906 0.874 1.00 90.19 118 LYS A CA 1
ATOM 986 C C . LYS A 1 118 ? -1.321 -11.213 0.090 1.00 90.19 118 LYS A C 1
ATOM 988 O O . LYS A 1 118 ? -2.316 -11.634 0.670 1.00 90.19 118 LYS A O 1
ATOM 993 N N . ASP A 1 119 ? -1.235 -11.041 -1.219 1.00 86.69 119 ASP A N 1
ATOM 994 C CA . ASP A 1 119 ? -2.202 -11.535 -2.193 1.00 86.69 119 ASP A CA 1
ATOM 995 C C . ASP A 1 119 ? -1.450 -12.463 -3.156 1.00 86.69 119 ASP A C 1
ATOM 997 O O . ASP A 1 119 ? -0.669 -12.029 -4.013 1.00 86.69 119 ASP A O 1
ATOM 1001 N N . GLY A 1 120 ? -1.572 -13.770 -2.912 1.00 87.62 120 GLY A N 1
ATOM 1002 C CA . GLY A 1 120 ? -0.730 -14.784 -3.540 1.00 87.62 120 GLY A CA 1
ATOM 1003 C C . GLY A 1 120 ? 0.759 -14.550 -3.260 1.00 87.62 120 GLY A C 1
ATOM 1004 O O . GLY A 1 120 ? 1.204 -14.556 -2.111 1.00 87.62 120 GLY A O 1
ATOM 1005 N N . VAL A 1 121 ? 1.540 -14.357 -4.325 1.00 86.81 121 VAL A N 1
ATOM 1006 C CA . VAL A 1 121 ? 2.989 -14.090 -4.246 1.00 86.81 121 VAL A CA 1
ATOM 1007 C C . VAL A 1 121 ? 3.318 -12.613 -4.015 1.00 86.81 121 VAL A C 1
ATOM 1009 O O . VAL A 1 121 ? 4.450 -12.281 -3.669 1.00 86.81 121 VAL A O 1
ATOM 1012 N N . VAL A 1 122 ? 2.345 -11.717 -4.194 1.00 89.56 122 VAL A N 1
ATOM 1013 C CA . VAL A 1 122 ? 2.557 -10.274 -4.088 1.00 89.56 122 VAL A CA 1
ATOM 1014 C C . VAL A 1 122 ? 2.379 -9.848 -2.639 1.00 89.56 122 VAL A C 1
ATOM 1016 O O . VAL A 1 122 ? 1.346 -10.107 -2.027 1.00 89.56 122 VAL A O 1
ATOM 1019 N N . SER A 1 123 ? 3.378 -9.160 -2.091 1.00 92.06 123 SER A N 1
ATOM 1020 C CA . SER A 1 123 ? 3.268 -8.543 -0.769 1.00 92.06 123 SER A CA 1
ATOM 1021 C C . SER A 1 123 ? 2.911 -7.064 -0.898 1.00 92.06 123 SER A C 1
ATOM 1023 O O . SER A 1 123 ? 3.356 -6.374 -1.819 1.00 92.06 123 SER A O 1
ATOM 1025 N N . TYR A 1 124 ? 2.107 -6.585 0.044 1.00 94.50 124 TYR A N 1
ATOM 1026 C CA . TYR A 1 124 ? 1.655 -5.208 0.136 1.00 94.50 124 TYR A CA 1
ATOM 1027 C C . TYR A 1 124 ? 2.020 -4.626 1.497 1.00 94.50 124 TYR A C 1
ATOM 1029 O O . TYR A 1 124 ? 1.899 -5.291 2.526 1.00 94.50 124 TYR A O 1
ATOM 1037 N N . THR A 1 125 ? 2.430 -3.360 1.506 1.00 95.25 125 THR A N 1
ATOM 1038 C CA . THR A 1 125 ? 2.504 -2.543 2.720 1.00 95.25 125 THR A CA 1
ATOM 1039 C C . THR A 1 125 ? 1.736 -1.251 2.497 1.00 95.25 125 THR A C 1
ATOM 1041 O O . THR A 1 125 ? 2.069 -0.470 1.609 1.00 95.25 125 THR A O 1
ATOM 1044 N N . ARG A 1 126 ? 0.715 -0.997 3.311 1.00 96.81 126 ARG A N 1
ATOM 1045 C CA . ARG A 1 126 ? -0.059 0.245 3.297 1.00 96.81 126 ARG A CA 1
ATOM 1046 C C . ARG A 1 126 ? 0.303 1.096 4.500 1.00 96.81 126 ARG A C 1
ATOM 1048 O O . ARG A 1 126 ? 0.289 0.639 5.640 1.00 96.81 126 ARG A O 1
ATOM 1055 N N . VAL A 1 127 ? 0.616 2.356 4.232 1.00 96.38 127 VAL A N 1
ATOM 1056 C CA . VAL A 1 127 ? 1.001 3.348 5.231 1.00 96.38 127 VAL A CA 1
ATOM 1057 C C . VAL A 1 127 ? -0.140 4.338 5.382 1.00 96.38 127 VAL A C 1
ATOM 1059 O O . VAL A 1 127 ? -0.446 5.105 4.463 1.00 96.38 127 VAL A O 1
ATOM 1062 N N . TYR A 1 128 ? -0.739 4.377 6.567 1.00 95.81 128 TYR A N 1
ATOM 1063 C CA . TYR A 1 128 ? -1.762 5.355 6.908 1.00 95.81 128 TYR A CA 1
ATOM 1064 C C . TYR A 1 128 ? -1.206 6.375 7.890 1.00 95.81 128 TYR A C 1
ATOM 1066 O O . TYR A 1 128 ? -0.664 6.000 8.925 1.00 95.81 128 TYR A O 1
ATOM 1074 N N . LYS A 1 129 ? -1.390 7.670 7.623 1.00 94.88 129 LYS A N 1
ATOM 1075 C CA . LYS A 1 129 ? -0.972 8.744 8.540 1.00 94.88 129 LYS A CA 1
ATOM 1076 C C . LYS A 1 129 ? -2.154 9.543 9.052 1.00 94.88 129 LYS A C 1
ATOM 1078 O O . LYS A 1 129 ? -3.091 9.840 8.307 1.00 94.88 129 LYS A O 1
ATOM 1083 N N . MET A 1 130 ? -2.089 9.929 10.323 1.00 92.00 130 MET A N 1
ATOM 1084 C CA . MET A 1 130 ? -3.104 10.777 10.931 1.00 92.00 130 MET A CA 1
ATOM 1085 C C . MET A 1 130 ? -2.978 12.239 10.487 1.00 92.00 130 MET A C 1
ATOM 1087 O O . MET A 1 130 ? -1.949 12.885 10.675 1.00 92.00 130 MET A O 1
ATOM 1091 N N . LYS A 1 131 ? -4.084 12.805 10.005 1.00 90.00 131 LYS A N 1
ATOM 1092 C CA . LYS A 1 131 ? -4.288 14.233 9.753 1.00 90.00 131 LYS A CA 1
ATOM 1093 C C . LYS A 1 131 ? -5.678 14.628 10.251 1.00 90.00 131 LYS A C 1
ATOM 1095 O O . LYS A 1 131 ? -6.655 13.949 9.966 1.00 90.00 131 LYS A O 1
ATOM 1100 N N . ASN A 1 132 ? -5.805 15.718 11.005 1.00 87.69 132 ASN A N 1
ATOM 1101 C CA . ASN A 1 132 ? -7.103 16.177 11.535 1.00 87.69 132 ASN A CA 1
ATOM 1102 C C . ASN A 1 132 ? -7.905 15.057 12.250 1.00 87.69 132 ASN A C 1
ATOM 1104 O O . ASN A 1 132 ? -9.089 14.869 11.977 1.00 87.69 132 ASN A O 1
ATOM 1108 N N . ASN A 1 133 ? -7.243 14.279 13.119 1.00 85.12 133 ASN A N 1
ATOM 1109 C CA . ASN A 1 133 ? -7.813 13.135 13.856 1.00 85.12 133 ASN A CA 1
ATOM 1110 C C . ASN A 1 133 ? -8.402 12.007 12.986 1.00 85.12 133 ASN A C 1
ATOM 1112 O O . ASN A 1 133 ? -9.211 11.212 13.466 1.00 85.12 133 ASN A O 1
ATOM 1116 N N . LYS A 1 134 ? -7.998 11.918 11.715 1.00 89.06 134 LYS A N 1
ATOM 1117 C CA . LYS A 1 134 ? -8.341 10.819 10.808 1.00 89.06 134 LYS A CA 1
ATOM 1118 C C . LYS A 1 134 ? -7.089 10.296 10.119 1.00 89.06 134 LYS A C 1
ATOM 1120 O O . LYS A 1 134 ? -6.205 11.066 9.768 1.00 89.06 134 LYS A O 1
ATOM 1125 N N . TYR A 1 135 ? -7.020 8.994 9.936 1.00 92.25 135 TYR A N 1
ATOM 1126 C CA . TYR A 1 135 ? -6.011 8.300 9.163 1.00 92.25 135 TYR A CA 1
ATOM 1127 C C . TYR A 1 135 ? -6.385 8.323 7.689 1.00 92.25 135 TYR A C 1
ATOM 1129 O O . TYR A 1 135 ? -7.540 8.108 7.320 1.00 92.25 135 TYR A O 1
ATOM 1137 N N . TYR A 1 136 ? -5.385 8.573 6.857 1.00 93.25 136 TYR A N 1
ATOM 1138 C CA . TYR A 1 136 ? -5.493 8.523 5.408 1.00 93.25 136 TYR A CA 1
ATOM 1139 C C . TYR A 1 136 ? -4.386 7.628 4.884 1.00 93.25 136 TYR A C 1
ATOM 1141 O O . TYR A 1 136 ? -3.255 7.735 5.361 1.00 93.25 136 TYR A O 1
ATOM 1149 N N . LEU A 1 137 ? -4.707 6.781 3.907 1.00 95.12 137 LEU A N 1
ATOM 1150 C CA . LEU A 1 137 ? -3.699 6.065 3.137 1.00 95.12 137 LEU A CA 1
ATOM 1151 C C . LEU A 1 137 ? -2.838 7.109 2.424 1.00 95.12 137 LEU A C 1
ATOM 1153 O O . LEU A 1 137 ? -3.357 7.896 1.633 1.00 95.12 137 LEU A O 1
ATOM 1157 N N . VAL A 1 138 ? -1.552 7.153 2.756 1.00 96.44 138 VAL A N 1
ATOM 1158 C CA . VAL A 1 138 ? -0.596 8.090 2.151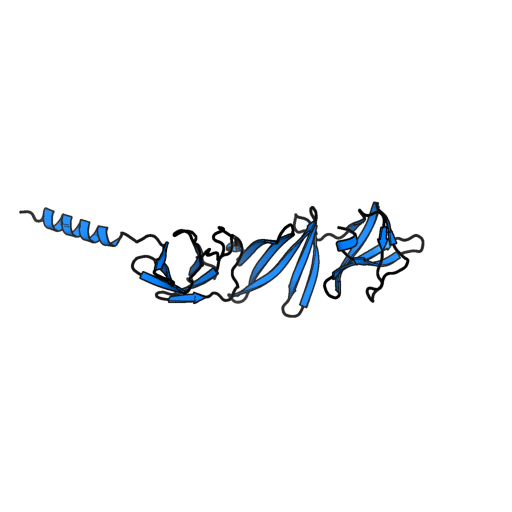 1.00 96.44 138 VAL A CA 1
ATOM 1159 C C . VAL A 1 138 ? 0.351 7.391 1.193 1.00 96.44 138 VAL A C 1
ATOM 1161 O O . VAL A 1 138 ? 0.833 8.022 0.257 1.00 96.44 138 VAL A O 1
ATOM 1164 N N . GLU A 1 139 ? 0.594 6.099 1.398 1.00 97.50 139 GLU A N 1
ATOM 1165 C CA . GLU A 1 139 ? 1.469 5.304 0.551 1.00 97.50 139 GLU A CA 1
ATOM 1166 C C . GLU A 1 139 ? 1.030 3.835 0.545 1.00 97.50 139 GLU A C 1
ATOM 1168 O O . GLU A 1 139 ? 0.654 3.292 1.582 1.00 97.50 139 GLU A O 1
ATOM 1173 N N . GLU A 1 140 ? 1.087 3.199 -0.621 1.00 97.44 140 GLU A N 1
ATOM 1174 C CA . GLU A 1 140 ? 0.985 1.747 -0.786 1.00 97.44 140 GLU A CA 1
ATOM 1175 C C . GLU A 1 140 ? 2.233 1.258 -1.519 1.00 97.44 140 GLU A C 1
ATOM 1177 O O . GLU A 1 140 ? 2.566 1.764 -2.590 1.00 97.44 140 GLU A O 1
ATOM 1182 N N . LEU A 1 141 ? 2.918 0.284 -0.933 1.00 96.75 141 LEU A N 1
ATOM 1183 C CA . LEU A 1 141 ? 4.044 -0.427 -1.515 1.00 96.75 141 LEU A CA 1
ATOM 1184 C C . LEU A 1 141 ? 3.546 -1.786 -1.997 1.00 96.75 141 LEU A C 1
ATOM 1186 O O . LEU A 1 141 ? 2.948 -2.527 -1.217 1.00 96.75 141 LEU A O 1
ATOM 1190 N N . LYS A 1 142 ? 3.803 -2.109 -3.262 1.00 95.38 142 LYS A N 1
ATOM 1191 C CA . LYS A 1 142 ? 3.512 -3.408 -3.874 1.00 95.38 142 LYS A CA 1
ATOM 1192 C C . LYS A 1 142 ? 4.820 -4.048 -4.321 1.00 95.38 142 LYS A C 1
ATOM 1194 O O . LYS A 1 142 ? 5.528 -3.456 -5.133 1.00 95.38 142 LYS A O 1
ATOM 1199 N N . THR A 1 143 ? 5.132 -5.247 -3.839 1.00 93.19 143 THR A N 1
ATOM 1200 C CA . THR A 1 143 ? 6.307 -5.997 -4.305 1.00 93.19 143 THR A CA 1
ATOM 1201 C C . THR A 1 143 ? 6.185 -6.296 -5.797 1.00 93.19 143 THR A C 1
ATOM 1203 O O . THR A 1 143 ? 5.143 -6.766 -6.256 1.00 93.19 143 THR A O 1
ATOM 1206 N N . LEU A 1 144 ? 7.244 -6.003 -6.551 1.00 88.69 144 LEU A N 1
ATOM 1207 C CA . LEU A 1 144 ? 7.343 -6.333 -7.975 1.00 88.69 144 LEU A CA 1
ATOM 1208 C C . LEU A 1 144 ? 8.259 -7.535 -8.223 1.00 88.69 144 LEU A C 1
ATOM 1210 O O . LEU A 1 144 ? 8.027 -8.278 -9.165 1.00 88.69 144 LEU A O 1
ATOM 1214 N N . GLY A 1 145 ? 9.253 -7.735 -7.363 1.00 82.62 145 GLY A N 1
ATOM 1215 C CA . GLY A 1 145 ? 10.214 -8.829 -7.423 1.00 82.62 145 GLY A CA 1
ATOM 1216 C C . GLY A 1 145 ? 11.193 -8.725 -6.257 1.00 82.62 145 GLY A C 1
ATOM 1217 O O . GLY A 1 145 ? 10.910 -8.044 -5.265 1.00 82.62 145 GLY A O 1
ATOM 1218 N N . ASP A 1 146 ? 12.352 -9.363 -6.388 1.00 77.75 146 ASP A N 1
ATOM 1219 C CA . ASP A 1 146 ? 13.386 -9.333 -5.355 1.00 77.75 146 ASP A CA 1
ATOM 1220 C C . ASP A 1 146 ? 13.936 -7.911 -5.176 1.00 77.75 146 ASP A C 1
ATOM 1222 O O . ASP A 1 146 ? 14.481 -7.304 -6.098 1.00 77.75 146 ASP A O 1
ATOM 1226 N N . ASN A 1 147 ? 13.817 -7.379 -3.959 1.00 84.12 147 ASN A N 1
ATOM 1227 C CA . ASN A 1 147 ? 14.333 -6.072 -3.545 1.00 84.12 147 ASN A CA 1
ATOM 1228 C C . ASN A 1 147 ? 13.758 -4.843 -4.272 1.00 84.12 147 ASN A C 1
ATOM 1230 O O . ASN A 1 147 ? 14.342 -3.761 -4.168 1.00 84.12 147 ASN A O 1
ATOM 1234 N N . VAL A 1 148 ? 12.645 -4.972 -5.008 1.00 90.69 148 VAL A N 1
ATOM 1235 C CA . VAL A 1 148 ? 12.011 -3.848 -5.718 1.00 90.69 148 VAL A CA 1
ATOM 1236 C C . VAL A 1 148 ? 10.507 -3.808 -5.473 1.00 90.69 148 VAL A C 1
ATOM 1238 O O . VAL A 1 148 ? 9.777 -4.791 -5.623 1.00 90.69 148 VAL A O 1
ATOM 1241 N N . GLN A 1 149 ? 10.030 -2.613 -5.139 1.00 94.88 149 GLN A N 1
ATOM 1242 C CA . GLN A 1 149 ? 8.641 -2.333 -4.812 1.00 94.88 149 GLN A CA 1
ATOM 1243 C C . GLN A 1 149 ? 8.139 -1.137 -5.621 1.00 94.88 149 GLN A C 1
ATOM 1245 O O . GLN A 1 149 ? 8.837 -0.135 -5.788 1.00 94.88 149 GLN A O 1
ATOM 1250 N N . LEU A 1 150 ? 6.896 -1.216 -6.087 1.00 96.19 150 LEU A N 1
ATOM 1251 C CA . LEU A 1 150 ? 6.163 -0.073 -6.610 1.00 96.19 150 LEU A CA 1
ATOM 1252 C C . LEU A 1 150 ? 5.539 0.694 -5.446 1.00 96.19 150 LEU A C 1
ATOM 1254 O O . LEU A 1 150 ? 4.628 0.199 -4.788 1.00 96.19 150 LEU A O 1
ATOM 1258 N N . SER A 1 151 ? 5.995 1.920 -5.231 1.00 97.50 151 SER A N 1
ATOM 1259 C CA . SER A 1 151 ? 5.386 2.882 -4.319 1.00 97.50 151 SER A CA 1
ATOM 1260 C C . SER A 1 151 ? 4.336 3.709 -5.049 1.00 97.50 151 SER A C 1
ATOM 1262 O O . SER A 1 151 ? 4.637 4.387 -6.031 1.00 97.50 151 SER A O 1
ATOM 1264 N N . THR A 1 152 ? 3.106 3.677 -4.545 1.00 97.62 152 THR A N 1
ATOM 1265 C CA . THR A 1 152 ? 2.025 4.592 -4.913 1.00 97.62 152 THR A CA 1
ATOM 1266 C C . THR A 1 152 ? 1.817 5.584 -3.779 1.00 97.62 152 THR A C 1
ATOM 1268 O O . THR A 1 152 ? 1.294 5.224 -2.727 1.00 97.62 152 THR A O 1
ATOM 1271 N N . ILE A 1 153 ? 2.184 6.845 -3.996 1.00 97.06 153 ILE A N 1
ATOM 1272 C CA . ILE A 1 153 ? 1.941 7.936 -3.048 1.00 97.06 153 ILE A CA 1
ATOM 1273 C C . ILE A 1 153 ? 0.594 8.578 -3.363 1.00 97.06 153 ILE A C 1
ATOM 1275 O O . ILE A 1 153 ? 0.340 9.002 -4.495 1.00 97.06 153 ILE A O 1
ATOM 1279 N N . PHE A 1 154 ? -0.266 8.669 -2.353 1.00 95.75 154 PHE A N 1
ATOM 1280 C CA . PHE A 1 154 ? -1.614 9.209 -2.473 1.00 95.75 154 PHE A CA 1
ATOM 1281 C C . PHE A 1 154 ? -1.649 10.669 -2.024 1.00 95.75 154 PHE A C 1
ATOM 1283 O O . PHE A 1 154 ? -1.393 11.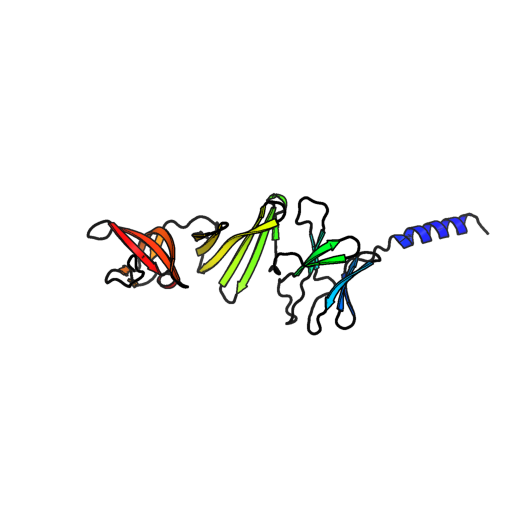004 -0.867 1.00 95.75 154 PHE A O 1
ATOM 1290 N N . PHE A 1 155 ? -2.044 11.542 -2.944 1.00 90.62 155 PHE A N 1
ATOM 1291 C CA . PHE A 1 155 ? -2.392 12.928 -2.665 1.00 90.62 155 PHE A CA 1
ATOM 1292 C C . PHE A 1 155 ? -3.909 13.104 -2.783 1.00 90.62 155 PHE A C 1
ATOM 1294 O O . PHE A 1 155 ? -4.604 12.287 -3.381 1.00 90.62 155 PHE A O 1
ATOM 1301 N N . THR A 1 156 ? -4.446 14.208 -2.257 1.00 83.31 156 THR A N 1
ATOM 1302 C CA . THR A 1 156 ? -5.900 14.456 -2.198 1.00 83.31 156 THR A CA 1
ATOM 1303 C C . THR A 1 156 ? -6.624 14.298 -3.544 1.00 83.31 156 THR A C 1
ATOM 1305 O O . THR A 1 156 ? -7.801 13.954 -3.560 1.00 83.31 156 THR A O 1
ATOM 1308 N N . LYS A 1 157 ? -5.955 14.586 -4.669 1.00 87.94 157 LYS A N 1
ATOM 1309 C CA . LYS A 1 157 ? -6.551 14.557 -6.019 1.00 87.94 157 LYS A CA 1
ATOM 1310 C C . LYS A 1 157 ? -5.691 13.844 -7.065 1.00 87.94 157 LYS A C 1
ATOM 1312 O O . LYS A 1 157 ? -6.021 13.881 -8.245 1.00 87.94 157 LYS A O 1
ATOM 1317 N N . SER A 1 158 ? -4.576 13.249 -6.665 1.00 92.69 158 SER A N 1
ATOM 1318 C CA . SER A 1 158 ? -3.621 12.657 -7.597 1.00 92.69 158 SER A CA 1
ATOM 1319 C C . SER A 1 158 ? -2.826 11.549 -6.925 1.00 92.69 158 SER A C 1
ATOM 1321 O O . SER A 1 158 ? -2.846 11.390 -5.704 1.00 92.69 158 SER A O 1
ATOM 1323 N N . LYS A 1 159 ? -2.130 10.769 -7.745 1.00 94.81 159 LYS A N 1
ATOM 1324 C CA . LYS A 1 159 ? -1.191 9.747 -7.301 1.00 94.81 159 LYS A CA 1
ATOM 1325 C C . LYS A 1 159 ? 0.148 9.995 -7.973 1.00 94.81 159 LYS A C 1
ATOM 1327 O O . LYS A 1 159 ? 0.186 10.514 -9.089 1.00 94.81 159 LYS A O 1
ATOM 1332 N N . SER A 1 160 ? 1.221 9.607 -7.307 1.00 95.69 160 SER A N 1
ATOM 1333 C CA . SER A 1 160 ? 2.547 9.533 -7.915 1.00 95.69 160 SER A CA 1
ATOM 1334 C C . SER A 1 160 ? 3.128 8.153 -7.686 1.00 95.69 160 SER A C 1
ATOM 1336 O O . SER A 1 160 ? 2.862 7.539 -6.653 1.00 95.69 160 SER A O 1
ATOM 1338 N N . TYR A 1 161 ? 3.907 7.684 -8.653 1.00 96.75 161 TYR A N 1
ATOM 1339 C CA . TYR A 1 161 ? 4.467 6.344 -8.648 1.00 96.75 161 TYR A CA 1
ATOM 1340 C C . TYR A 1 161 ? 5.989 6.419 -8.641 1.00 96.75 161 TYR A C 1
ATOM 1342 O O . TYR A 1 161 ? 6.582 7.241 -9.343 1.00 96.75 161 TYR A O 1
ATOM 1350 N N . PHE A 1 162 ? 6.619 5.559 -7.849 1.00 95.75 162 PHE A N 1
ATOM 1351 C CA . PHE A 1 162 ? 8.070 5.453 -7.746 1.00 95.75 162 PHE A CA 1
ATOM 1352 C C . PHE A 1 162 ? 8.468 3.997 -7.547 1.00 95.75 162 PHE A C 1
ATOM 1354 O O . PHE A 1 162 ? 7.707 3.223 -6.974 1.00 95.75 162 PHE A O 1
ATOM 1361 N N . LEU A 1 163 ? 9.676 3.637 -7.965 1.00 95.44 163 LEU A N 1
ATOM 1362 C CA . LEU A 1 163 ? 10.296 2.401 -7.509 1.00 95.44 163 LEU A CA 1
ATOM 1363 C C . LEU A 1 163 ? 11.057 2.656 -6.209 1.00 95.44 163 LEU A C 1
ATOM 1365 O O . LEU A 1 163 ? 11.745 3.673 -6.082 1.00 95.44 163 LEU A O 1
ATOM 1369 N N . LYS A 1 164 ? 10.928 1.734 -5.257 1.00 95.62 164 LYS A N 1
ATOM 1370 C CA . LYS A 1 164 ? 11.687 1.712 -4.008 1.00 95.62 164 LYS A CA 1
ATOM 1371 C C . LYS A 1 164 ? 12.387 0.374 -3.820 1.00 95.62 164 LYS A C 1
ATOM 1373 O O . LYS A 1 164 ? 11.856 -0.653 -4.235 1.00 95.62 164 LYS A O 1
ATOM 1378 N N . ASN A 1 165 ? 13.563 0.405 -3.204 1.00 92.56 165 ASN A N 1
ATOM 1379 C CA . ASN A 1 165 ? 14.223 -0.802 -2.720 1.00 92.56 165 ASN A CA 1
ATOM 1380 C C . ASN A 1 165 ? 13.642 -1.232 -1.359 1.00 92.56 165 ASN A C 1
ATOM 1382 O O . ASN A 1 165 ? 12.808 -0.531 -0.780 1.00 92.56 165 ASN A O 1
ATOM 1386 N N . ASP A 1 166 ? 14.107 -2.356 -0.818 1.00 87.56 166 ASP A N 1
ATOM 1387 C CA . ASP A 1 166 ? 13.646 -2.860 0.486 1.00 87.56 166 ASP A CA 1
ATOM 1388 C C . ASP A 1 166 ? 14.046 -1.978 1.678 1.00 87.56 166 ASP A C 1
ATOM 1390 O O . ASP A 1 166 ? 13.411 -2.034 2.730 1.00 87.56 166 ASP A O 1
ATOM 1394 N N . ALA A 1 167 ? 15.045 -1.107 1.509 1.00 90.38 167 ALA A N 1
ATOM 1395 C CA . ALA A 1 167 ? 15.364 -0.061 2.480 1.00 90.38 167 ALA A CA 1
ATOM 1396 C C . ALA A 1 167 ? 14.386 1.134 2.411 1.00 90.38 167 ALA A C 1
ATOM 1398 O O . ALA A 1 167 ? 14.464 2.053 3.226 1.00 90.38 167 ALA A O 1
ATOM 1399 N N . GLY A 1 168 ? 13.450 1.135 1.456 1.00 89.25 168 GLY A N 1
ATOM 1400 C CA . GLY A 1 168 ? 12.489 2.212 1.226 1.00 89.25 168 GLY A CA 1
ATOM 1401 C C . GLY A 1 168 ? 13.065 3.411 0.465 1.00 89.25 168 GLY A C 1
ATOM 1402 O O . GLY A 1 168 ? 12.403 4.450 0.362 1.00 89.25 168 GLY A O 1
ATOM 1403 N N . GLU A 1 169 ? 14.274 3.284 -0.076 1.00 93.62 169 GLU A N 1
ATOM 1404 C CA . GLU A 1 169 ? 14.957 4.321 -0.844 1.00 93.62 169 GLU A CA 1
ATOM 1405 C C . GLU A 1 169 ? 14.486 4.303 -2.294 1.00 93.62 169 GLU A C 1
ATOM 1407 O O . GLU A 1 169 ? 14.200 3.248 -2.862 1.00 93.62 169 GLU A O 1
ATOM 1412 N N . LYS A 1 170 ? 14.413 5.482 -2.915 1.00 94.62 170 LYS A N 1
ATOM 1413 C CA . LYS A 1 170 ? 14.007 5.602 -4.315 1.00 94.62 170 LYS A CA 1
ATOM 1414 C C . LYS A 1 170 ? 15.053 4.947 -5.222 1.00 94.62 170 LYS A C 1
ATOM 1416 O O . LYS A 1 170 ? 16.231 5.281 -5.154 1.00 94.62 170 LYS A O 1
ATOM 1421 N N . VAL A 1 171 ? 14.603 4.073 -6.118 1.00 93.69 171 VAL A N 1
ATOM 1422 C CA . VAL A 1 171 ? 15.441 3.488 -7.169 1.00 93.69 171 VAL A CA 1
ATOM 1423 C C . VAL A 1 171 ? 15.554 4.491 -8.315 1.00 93.69 171 VAL A C 1
ATOM 1425 O O . VAL A 1 171 ? 14.552 4.873 -8.920 1.00 93.69 171 VAL A O 1
ATOM 1428 N N . GLU A 1 172 ? 16.775 4.940 -8.600 1.00 93.94 172 GLU A N 1
ATOM 1429 C CA . GLU A 1 172 ? 17.057 5.938 -9.645 1.00 93.94 172 GLU A CA 1
ATOM 1430 C C . GLU A 1 172 ? 17.620 5.325 -10.929 1.00 93.94 172 GLU A C 1
ATOM 1432 O O . GLU A 1 172 ? 17.656 5.986 -11.963 1.00 93.94 172 GLU A O 1
ATOM 1437 N N . ARG A 1 173 ? 18.055 4.064 -10.879 1.00 92.38 173 ARG A N 1
ATOM 1438 C CA . ARG A 1 173 ? 18.613 3.329 -12.016 1.00 92.38 173 ARG A CA 1
ATOM 1439 C C . ARG A 1 173 ? 18.123 1.898 -12.008 1.00 92.38 173 ARG A C 1
ATOM 1441 O O . ARG A 1 173 ? 17.960 1.320 -10.937 1.00 92.38 173 ARG A O 1
ATOM 1448 N N . VAL A 1 174 ? 17.955 1.320 -13.190 1.00 90.12 174 VAL A N 1
ATOM 1449 C CA . VAL A 1 174 ? 17.637 -0.103 -13.342 1.00 90.12 174 VAL A CA 1
ATOM 1450 C C . VAL A 1 174 ? 18.619 -0.765 -14.299 1.00 90.12 174 VAL A C 1
ATOM 1452 O O . VAL A 1 174 ? 19.003 -0.178 -15.313 1.00 90.12 174 VAL A O 1
ATOM 1455 N N . LEU A 1 175 ? 19.042 -1.974 -13.934 1.00 89.38 175 LEU A N 1
ATOM 1456 C CA . LEU A 1 175 ? 19.785 -2.890 -14.791 1.00 89.38 175 LEU A CA 1
ATOM 1457 C C . LEU A 1 175 ? 18.772 -3.729 -15.570 1.00 89.38 175 LEU A C 1
ATOM 1459 O O . LEU A 1 175 ? 17.895 -4.343 -14.966 1.00 89.38 175 LEU A O 1
ATOM 1463 N N . ILE A 1 176 ? 18.893 -3.765 -16.891 1.00 90.38 176 ILE A N 1
ATOM 1464 C CA . ILE A 1 176 ? 18.068 -4.625 -17.734 1.00 90.38 176 ILE A CA 1
ATOM 1465 C C . ILE A 1 176 ? 18.562 -6.065 -17.575 1.00 90.38 176 ILE A C 1
ATOM 1467 O O . ILE A 1 176 ? 19.695 -6.382 -17.932 1.00 90.38 176 ILE A O 1
ATOM 1471 N N . SER A 1 177 ? 17.713 -6.922 -17.012 1.00 86.94 177 SER A N 1
ATOM 1472 C CA . SER A 1 177 ? 17.993 -8.335 -16.709 1.00 86.94 177 SER A CA 1
ATOM 1473 C C . SER A 1 177 ? 17.462 -9.311 -17.766 1.00 86.94 177 SER A C 1
ATOM 1475 O O . SER A 1 177 ? 17.613 -10.519 -17.620 1.00 86.94 177 SER A O 1
ATOM 1477 N N . VAL A 1 178 ? 16.813 -8.799 -18.813 1.00 89.44 178 VAL A N 1
ATOM 1478 C CA . VAL A 1 178 ? 16.208 -9.592 -19.889 1.00 89.44 178 VAL A CA 1
ATOM 1479 C C . VAL A 1 178 ? 16.977 -9.411 -21.193 1.00 89.44 178 VAL A C 1
ATOM 1481 O O . VAL A 1 178 ? 17.441 -8.309 -21.482 1.00 89.44 178 VAL A O 1
ATOM 1484 N N . ASP A 1 179 ? 17.022 -10.451 -22.031 1.00 92.12 179 ASP A N 1
ATOM 1485 C CA . ASP A 1 179 ? 17.711 -10.435 -23.333 1.00 92.12 179 ASP A CA 1
ATOM 1486 C C . ASP A 1 179 ? 17.340 -9.219 -24.193 1.00 92.12 179 ASP A C 1
ATOM 1488 O O . ASP A 1 179 ? 18.172 -8.658 -24.912 1.00 92.12 179 ASP A O 1
ATOM 1492 N N . LYS A 1 180 ? 16.058 -8.832 -24.159 1.00 92.88 180 LYS A N 1
ATOM 1493 C CA . LYS A 1 180 ? 15.514 -7.750 -24.974 1.00 92.88 180 LYS A CA 1
ATOM 1494 C C . LYS A 1 180 ? 14.306 -7.088 -24.321 1.00 92.88 180 LYS A C 1
ATOM 1496 O O . LYS A 1 180 ? 13.250 -7.703 -24.202 1.00 92.88 180 LYS A O 1
ATOM 1501 N N . SER A 1 181 ? 14.421 -5.792 -24.039 1.00 92.31 181 SER A N 1
ATOM 1502 C CA . SER A 1 181 ? 13.326 -4.950 -23.548 1.00 92.31 181 SER A CA 1
ATOM 1503 C C . SER A 1 181 ? 12.943 -3.891 -24.581 1.00 92.31 181 SER A C 1
ATOM 1505 O O . SER A 1 181 ? 13.761 -3.054 -24.965 1.00 92.31 181 SER A O 1
ATOM 1507 N N . ILE A 1 182 ? 11.706 -3.939 -25.083 1.00 93.06 182 ILE A N 1
ATOM 1508 C CA . ILE A 1 182 ? 11.218 -3.014 -26.118 1.00 93.06 182 ILE A CA 1
ATOM 1509 C C . ILE A 1 182 ? 10.874 -1.662 -25.492 1.00 93.06 182 ILE A C 1
ATOM 1511 O O . ILE A 1 182 ? 10.161 -1.595 -24.494 1.00 93.06 182 ILE A O 1
ATOM 1515 N N . LEU A 1 183 ? 11.311 -0.581 -26.139 1.00 93.56 183 LEU A N 1
ATOM 1516 C CA . LEU A 1 183 ? 10.943 0.772 -25.742 1.00 93.56 183 LEU A CA 1
ATOM 1517 C C . LEU A 1 183 ? 9.602 1.188 -26.334 1.00 93.56 183 LEU A C 1
ATOM 1519 O O . LEU A 1 183 ? 9.286 0.884 -27.488 1.00 93.56 183 LEU A O 1
ATOM 1523 N N . TYR A 1 184 ? 8.860 1.966 -25.563 1.00 95.12 184 TYR A N 1
ATOM 1524 C CA . TYR A 1 184 ? 7.604 2.592 -25.941 1.00 95.12 184 TYR A CA 1
ATOM 1525 C C . TYR A 1 184 ? 7.802 4.108 -26.092 1.00 95.12 184 TYR A C 1
ATOM 1527 O O . TYR A 1 184 ? 8.670 4.701 -25.445 1.00 95.12 184 TYR A O 1
ATOM 1535 N N . ASN A 1 185 ? 7.026 4.729 -26.981 1.00 92.50 185 ASN A N 1
ATOM 1536 C CA . ASN A 1 185 ? 7.001 6.185 -27.155 1.00 92.50 185 ASN A CA 1
ATOM 1537 C C . ASN A 1 185 ? 6.050 6.863 -26.144 1.00 92.50 185 ASN A C 1
ATOM 1539 O O . ASN A 1 185 ? 5.428 6.190 -25.328 1.00 92.50 185 ASN A O 1
ATOM 1543 N N . GLU A 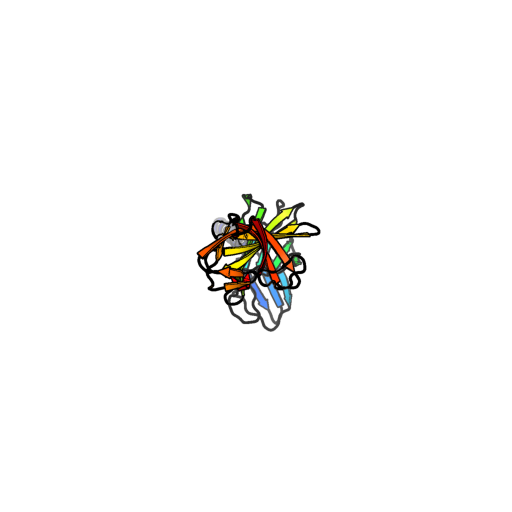1 186 ? 5.906 8.189 -26.227 1.00 91.88 186 GLU A N 1
ATOM 1544 C CA . GLU A 1 186 ? 5.016 8.993 -25.361 1.00 91.88 186 GLU A CA 1
ATOM 1545 C C . GLU A 1 186 ? 3.524 8.633 -25.486 1.00 91.88 186 GLU A C 1
ATOM 1547 O O . GLU A 1 186 ? 2.738 8.908 -24.587 1.00 91.88 186 GLU A O 1
ATOM 1552 N N . GLU A 1 187 ? 3.123 7.977 -26.578 1.00 93.69 187 GLU A N 1
ATOM 1553 C CA . GLU A 1 187 ? 1.767 7.443 -26.765 1.00 93.69 187 GLU A CA 1
ATOM 1554 C C . GLU A 1 187 ? 1.636 5.988 -26.275 1.00 93.69 187 GLU A C 1
ATOM 1556 O O . GLU A 1 187 ? 0.653 5.315 -26.590 1.00 93.69 187 GLU A O 1
ATOM 1561 N N . PHE A 1 188 ? 2.644 5.469 -25.566 1.00 93.25 188 PHE A N 1
ATOM 1562 C CA . PHE A 1 188 ? 2.743 4.081 -25.103 1.00 93.25 188 PHE A CA 1
ATOM 1563 C C . PHE A 1 188 ? 2.619 3.040 -26.230 1.00 93.25 188 PHE A C 1
ATOM 1565 O O . PHE A 1 188 ? 2.154 1.917 -26.026 1.00 93.25 188 PHE A O 1
ATOM 1572 N N . LYS A 1 189 ? 3.078 3.382 -27.440 1.00 93.50 189 LYS A N 1
ATOM 1573 C CA . LYS A 1 189 ? 3.190 2.459 -28.579 1.00 93.50 189 LYS A CA 1
ATOM 1574 C C . LYS A 1 189 ? 4.608 1.908 -28.671 1.00 93.50 189 LYS A C 1
ATOM 1576 O O . LYS A 1 189 ? 5.579 2.653 -28.532 1.00 93.50 189 LYS A O 1
ATOM 1581 N N . LYS A 1 190 ? 4.723 0.604 -28.944 1.00 93.56 190 LYS A N 1
ATOM 1582 C CA . LYS A 1 190 ? 6.011 -0.077 -29.150 1.00 93.56 190 LYS A CA 1
ATOM 1583 C C . LYS A 1 190 ? 6.802 0.601 -30.265 1.00 93.56 190 LYS A C 1
ATOM 1585 O O . LYS A 1 190 ? 6.260 0.910 -31.325 1.00 93.56 190 LYS A O 1
ATOM 1590 N N . THR A 1 191 ? 8.090 0.785 -30.030 1.00 91.00 191 THR A N 1
ATOM 1591 C CA . THR A 1 191 ? 9.040 1.303 -31.013 1.00 91.00 191 THR A CA 1
ATOM 1592 C C . THR A 1 191 ? 9.920 0.175 -31.551 1.00 91.00 191 THR A C 1
ATOM 1594 O O . THR A 1 191 ? 9.893 -0.952 -31.058 1.00 91.00 191 THR A O 1
ATOM 1597 N N . ASN A 1 192 ? 10.737 0.484 -32.559 1.00 88.94 192 ASN A N 1
ATOM 1598 C CA . ASN A 1 192 ? 11.776 -0.432 -33.043 1.00 88.94 192 ASN A CA 1
ATOM 1599 C C . ASN A 1 192 ? 13.050 -0.399 -32.178 1.00 88.94 192 ASN A C 1
ATOM 1601 O O . ASN A 1 192 ? 13.992 -1.144 -32.447 1.00 88.94 192 ASN A O 1
ATOM 1605 N N . SER A 1 193 ? 13.095 0.471 -31.166 1.00 88.31 193 SER A N 1
ATOM 1606 C CA . SER A 1 193 ? 14.215 0.588 -30.239 1.00 88.31 193 SER A CA 1
ATOM 1607 C C . SER A 1 193 ? 14.035 -0.377 -29.075 1.00 88.31 193 SER A C 1
ATOM 1609 O O . SER A 1 193 ? 12.922 -0.621 -28.607 1.00 88.31 193 SER A O 1
ATOM 1611 N N . TYR A 1 194 ? 15.145 -0.924 -28.600 1.00 91.25 194 TYR A N 1
ATOM 1612 C CA . TYR A 1 194 ? 15.170 -1.843 -27.475 1.00 91.25 194 TYR A CA 1
ATOM 1613 C C . TYR A 1 194 ? 16.470 -1.684 -26.692 1.00 91.25 194 TYR A C 1
ATOM 1615 O O . TYR A 1 194 ? 17.462 -1.178 -27.222 1.00 91.25 194 TYR A O 1
ATOM 1623 N N . LEU A 1 195 ? 16.425 -2.128 -25.444 1.00 90.69 195 LEU A N 1
ATOM 1624 C CA . LEU A 1 195 ? 17.573 -2.348 -24.574 1.00 90.69 195 LEU A CA 1
ATOM 1625 C C . LEU A 1 195 ? 17.844 -3.849 -24.489 1.00 90.69 195 LEU A C 1
ATOM 1627 O O . LEU A 1 195 ? 16.939 -4.653 -24.742 1.00 90.69 195 LEU A O 1
ATOM 1631 N N . ILE A 1 196 ? 19.072 -4.217 -24.158 1.00 91.88 196 ILE A N 1
ATOM 1632 C CA . ILE A 1 196 ? 19.495 -5.611 -23.993 1.00 91.88 196 ILE A CA 1
ATOM 1633 C C . ILE A 1 196 ? 19.974 -5.869 -22.569 1.00 91.88 196 ILE A C 1
ATOM 1635 O O . ILE A 1 196 ? 20.210 -4.934 -21.803 1.00 91.88 196 ILE A O 1
ATOM 1639 N N . GLU A 1 197 ? 20.128 -7.145 -22.230 1.00 92.94 197 GLU A N 1
ATOM 1640 C CA . GLU A 1 197 ? 20.677 -7.567 -20.946 1.00 92.94 197 GLU A CA 1
ATOM 1641 C C . GLU A 1 197 ? 22.017 -6.866 -20.663 1.00 92.94 197 GLU A C 1
ATOM 1643 O O . GLU A 1 197 ? 22.898 -6.788 -21.523 1.00 92.94 197 GLU A O 1
ATOM 1648 N N . GLY A 1 198 ? 22.161 -6.335 -19.449 1.00 89.94 198 GLY A N 1
ATOM 1649 C CA . GLY A 1 198 ? 23.353 -5.610 -19.012 1.00 89.94 198 GLY A CA 1
ATOM 1650 C C . GLY A 1 198 ? 23.300 -4.096 -19.232 1.00 89.94 198 GLY A C 1
ATOM 1651 O O . GLY A 1 198 ? 24.109 -3.378 -18.638 1.00 89.94 198 GLY A O 1
ATOM 1652 N N . ASP A 1 199 ? 22.350 -3.583 -20.022 1.00 90.31 199 ASP A N 1
ATOM 1653 C CA . ASP A 1 199 ? 22.148 -2.139 -20.153 1.00 90.31 199 ASP A CA 1
ATOM 1654 C C . ASP A 1 199 ? 21.689 -1.535 -18.814 1.00 90.31 199 ASP A C 1
ATOM 1656 O O . ASP A 1 199 ? 20.860 -2.101 -18.100 1.00 90.31 199 ASP A O 1
ATOM 1660 N N . VAL A 1 200 ? 22.201 -0.347 -18.481 1.00 90.25 200 VAL A N 1
ATOM 1661 C CA . VAL A 1 200 ? 21.786 0.422 -17.299 1.00 90.25 200 VAL A CA 1
ATOM 1662 C C . VAL A 1 200 ? 21.149 1.723 -17.754 1.00 90.25 200 VAL A C 1
ATOM 1664 O O . VAL A 1 200 ? 21.737 2.468 -18.542 1.00 90.25 200 VAL A O 1
ATOM 1667 N N . VAL A 1 201 ? 19.958 2.013 -17.235 1.00 92.12 201 VAL A N 1
ATOM 1668 C CA . VAL A 1 201 ? 19.207 3.223 -17.588 1.00 92.12 201 VAL A CA 1
ATOM 1669 C C . VAL A 1 201 ? 18.846 4.038 -16.356 1.00 92.12 201 VAL A C 1
ATOM 1671 O O . VAL A 1 201 ? 18.544 3.484 -15.296 1.00 92.12 201 VAL A O 1
ATOM 1674 N N . ASP A 1 202 ? 18.871 5.363 -16.503 1.00 94.75 202 ASP A N 1
ATOM 1675 C CA . ASP A 1 202 ? 18.421 6.285 -15.464 1.00 94.75 202 ASP A CA 1
ATOM 1676 C C . ASP A 1 202 ? 16.892 6.390 -15.513 1.00 94.75 202 ASP A C 1
ATOM 1678 O O . ASP A 1 202 ? 16.297 6.595 -16.575 1.00 94.75 202 ASP A O 1
ATOM 1682 N N . ILE A 1 203 ? 16.248 6.276 -14.355 1.00 95.06 203 ILE A N 1
ATOM 1683 C CA . ILE A 1 203 ? 14.802 6.402 -14.192 1.00 95.06 203 ILE A CA 1
ATOM 1684 C C . ILE A 1 203 ? 14.469 7.871 -13.940 1.00 95.06 203 ILE A C 1
ATOM 1686 O O . ILE A 1 203 ? 14.830 8.447 -12.914 1.00 95.06 203 ILE A O 1
ATOM 1690 N N . ILE A 1 204 ? 13.716 8.472 -14.857 1.00 94.31 204 ILE A N 1
ATOM 1691 C CA . ILE A 1 204 ? 13.150 9.811 -14.679 1.00 94.31 204 ILE A CA 1
ATOM 1692 C C . ILE A 1 204 ? 11.909 9.727 -13.779 1.00 94.31 204 ILE A C 1
ATOM 1694 O O . ILE A 1 204 ? 11.744 10.528 -12.854 1.00 94.31 204 ILE A O 1
ATOM 1698 N N . GLY A 1 205 ? 11.043 8.741 -14.018 1.00 94.25 205 GLY A N 1
ATOM 1699 C CA . GLY A 1 205 ? 9.795 8.579 -13.279 1.00 94.25 205 GLY A CA 1
ATOM 1700 C C . GLY A 1 205 ? 9.070 7.276 -13.592 1.00 94.25 205 GLY A C 1
ATOM 1701 O O . GLY A 1 205 ? 9.516 6.486 -14.422 1.00 94.25 205 GLY A O 1
ATOM 1702 N N . VAL A 1 206 ? 7.941 7.068 -12.917 1.00 96.44 206 VAL A N 1
ATOM 1703 C CA . VAL A 1 206 ? 7.033 5.949 -13.176 1.00 96.44 206 VAL A CA 1
ATOM 1704 C C . VAL A 1 206 ? 5.672 6.503 -13.568 1.00 96.44 206 VAL A C 1
ATOM 1706 O O . VAL A 1 206 ? 5.096 7.330 -12.858 1.00 96.44 206 VAL A O 1
ATOM 1709 N N . GLU A 1 207 ? 5.151 6.027 -14.688 1.00 95.69 207 GLU A N 1
ATOM 1710 C CA . GLU A 1 207 ? 3.866 6.439 -15.233 1.00 95.69 207 GLU A CA 1
ATOM 1711 C C . GLU A 1 207 ? 2.910 5.255 -15.297 1.00 95.69 207 GLU A C 1
ATOM 1713 O O . GLU A 1 207 ? 3.300 4.130 -15.611 1.00 95.69 207 GLU A O 1
ATOM 1718 N N . LYS A 1 208 ? 1.640 5.517 -14.983 1.00 95.06 208 LYS A N 1
ATOM 1719 C CA . LYS A 1 208 ? 0.568 4.540 -15.157 1.00 95.06 208 LYS A CA 1
ATOM 1720 C C . LYS A 1 208 ? -0.172 4.861 -16.447 1.00 95.06 208 LYS A C 1
ATOM 1722 O O . LYS A 1 208 ? -0.708 5.962 -16.576 1.00 95.06 208 LYS A O 1
ATOM 1727 N N . PHE A 1 209 ? -0.268 3.888 -17.341 1.00 94.94 209 PHE A N 1
ATOM 1728 C CA . PHE A 1 209 ? -1.101 3.972 -18.534 1.00 94.94 209 PHE A CA 1
ATOM 1729 C C . PHE A 1 209 ? -2.018 2.752 -18.582 1.00 94.94 209 PHE A C 1
ATOM 1731 O O . PHE A 1 209 ? -1.556 1.613 -18.584 1.00 94.94 209 PHE A O 1
ATOM 1738 N N . ASN A 1 210 ? -3.332 2.993 -18.569 1.00 92.25 210 ASN A N 1
ATOM 1739 C CA . ASN A 1 210 ? -4.348 1.972 -18.299 1.00 92.25 210 ASN A CA 1
ATOM 1740 C C . ASN A 1 210 ? -4.071 1.241 -16.969 1.00 92.25 210 ASN A C 1
ATOM 1742 O O . ASN A 1 210 ? -4.043 1.884 -15.912 1.00 92.25 210 ASN A O 1
ATOM 1746 N N . ASP A 1 211 ? -3.860 -0.075 -17.015 1.00 91.50 211 ASP A N 1
ATOM 1747 C CA . ASP A 1 211 ? -3.553 -0.926 -15.859 1.00 91.50 211 ASP A CA 1
ATOM 1748 C C . ASP A 1 211 ? -2.075 -1.316 -15.756 1.00 91.50 211 ASP A C 1
ATOM 1750 O O . ASP A 1 211 ? -1.681 -2.005 -14.818 1.00 91.50 211 ASP A O 1
ATOM 1754 N N . ASP A 1 212 ? -1.249 -0.795 -16.662 1.00 94.00 212 ASP A N 1
ATOM 1755 C CA . ASP A 1 212 ? 0.179 -1.063 -16.721 1.00 94.00 212 ASP A CA 1
ATOM 1756 C C . ASP A 1 212 ? 1.006 0.099 -16.157 1.00 94.00 212 ASP A C 1
ATOM 1758 O O . ASP A 1 212 ? 0.599 1.267 -16.176 1.00 94.00 212 ASP A O 1
ATOM 1762 N N . PHE A 1 213 ? 2.205 -0.237 -15.681 1.00 95.50 213 PHE A N 1
ATOM 1763 C CA . PHE A 1 213 ? 3.195 0.723 -15.209 1.00 95.50 213 PHE A CA 1
ATOM 1764 C C . PHE A 1 213 ? 4.417 0.736 -16.117 1.00 95.50 213 PHE A C 1
ATOM 1766 O O . PHE A 1 213 ? 4.924 -0.315 -16.518 1.00 95.50 213 PHE A O 1
ATOM 1773 N N . TYR A 1 214 ? 4.907 1.938 -16.391 1.00 96.31 214 TYR A N 1
ATOM 1774 C CA . TYR A 1 214 ? 6.035 2.191 -17.269 1.00 96.31 214 TYR A CA 1
ATOM 1775 C C . TYR A 1 214 ? 7.086 3.032 -16.551 1.00 96.31 214 TYR A C 1
ATOM 1777 O O . TYR A 1 214 ? 6.757 4.018 -15.894 1.00 96.31 214 TYR A O 1
ATOM 1785 N N . LEU A 1 215 ? 8.356 2.675 -16.707 1.00 95.75 215 LEU A N 1
ATOM 1786 C CA . LEU A 1 215 ? 9.477 3.535 -16.354 1.00 95.75 215 LEU A CA 1
ATOM 1787 C C . LEU A 1 215 ? 9.706 4.523 -17.487 1.00 95.75 215 LEU A C 1
ATOM 1789 O O . LEU A 1 215 ? 10.008 4.106 -18.603 1.00 95.75 215 LEU A O 1
ATOM 1793 N N . SER A 1 216 ? 9.603 5.815 -17.196 1.00 95.75 216 SER A N 1
ATOM 1794 C CA . SER A 1 216 ? 10.183 6.851 -18.046 1.00 95.75 216 SER A CA 1
ATOM 1795 C C . SER A 1 216 ? 11.688 6.842 -17.812 1.00 95.75 216 SER A C 1
ATOM 1797 O O . SER A 1 216 ? 12.140 7.061 -16.684 1.00 95.75 216 SER A O 1
ATOM 1799 N N . VAL A 1 217 ? 12.461 6.538 -18.850 1.00 94.44 217 VAL A N 1
ATOM 1800 C CA . VAL A 1 217 ? 13.906 6.328 -18.747 1.00 94.44 217 VAL A CA 1
ATOM 1801 C C . VAL A 1 217 ? 14.688 7.235 -19.677 1.00 94.44 217 VAL A C 1
ATOM 1803 O O . VAL A 1 217 ? 14.222 7.630 -20.749 1.00 94.44 217 VAL A O 1
ATOM 1806 N N . LYS A 1 218 ? 15.922 7.511 -19.267 1.00 92.38 218 LYS A N 1
ATOM 1807 C CA . LYS A 1 218 ? 16.935 8.211 -20.044 1.00 92.38 218 LYS A CA 1
ATOM 1808 C C . LYS A 1 218 ? 18.174 7.339 -20.145 1.00 92.38 218 LYS A C 1
ATOM 1810 O O . LYS A 1 218 ? 18.662 6.833 -19.137 1.00 92.38 218 LYS A O 1
ATOM 1815 N N . TYR A 1 219 ? 18.708 7.190 -21.351 1.00 86.00 219 TYR A N 1
ATOM 1816 C CA . TYR A 1 219 ? 19.942 6.437 -21.554 1.00 86.00 219 TYR A CA 1
ATOM 1817 C C . TYR A 1 219 ? 20.776 6.991 -22.709 1.00 86.00 219 TYR A C 1
ATOM 1819 O O . TYR A 1 219 ? 20.281 7.700 -23.591 1.00 86.00 219 TYR A O 1
ATOM 1827 N N . SER A 1 220 ? 22.071 6.681 -22.686 1.00 82.38 220 SER A N 1
ATOM 1828 C CA . SER A 1 220 ? 23.022 7.104 -23.715 1.00 82.38 220 SER A CA 1
ATOM 1829 C C . SER A 1 220 ? 23.121 6.038 -24.801 1.00 82.38 220 SER A C 1
ATOM 1831 O O . SER A 1 220 ? 23.798 5.028 -24.634 1.00 82.38 220 SER A O 1
ATOM 1833 N N . GLY A 1 221 ? 22.447 6.258 -25.927 1.00 73.31 221 GLY A N 1
ATOM 1834 C CA . GLY A 1 221 ? 22.577 5.418 -27.113 1.00 73.31 221 GLY A CA 1
ATOM 1835 C C . GLY A 1 221 ? 23.739 5.849 -28.013 1.00 73.31 221 GLY A C 1
ATOM 1836 O O . GLY A 1 221 ? 24.324 6.920 -27.860 1.00 73.31 221 GLY A O 1
ATOM 1837 N N . ARG A 1 222 ? 24.023 5.052 -29.053 1.00 74.00 222 ARG A N 1
ATOM 1838 C CA . ARG A 1 222 ? 25.084 5.345 -30.047 1.00 74.00 222 ARG A CA 1
ATOM 1839 C C . ARG A 1 222 ? 24.931 6.697 -30.756 1.00 74.00 222 ARG A C 1
ATOM 1841 O O . ARG A 1 222 ? 25.909 7.228 -31.266 1.00 74.00 222 ARG A O 1
ATOM 1848 N N . LYS A 1 223 ? 23.704 7.220 -30.841 1.00 74.31 223 LYS A N 1
ATOM 1849 C CA . LYS A 1 223 ? 23.363 8.476 -31.534 1.00 74.31 223 LYS A CA 1
ATOM 1850 C C . LYS A 1 223 ? 23.097 9.645 -30.577 1.00 74.31 223 LYS A C 1
ATOM 1852 O O . LYS A 1 223 ? 22.668 10.700 -31.031 1.00 74.31 223 LYS A O 1
ATOM 1857 N N . GLY A 1 224 ? 23.337 9.459 -29.279 1.00 81.31 224 GLY A N 1
ATOM 1858 C CA . GLY A 1 224 ? 23.065 10.447 -28.240 1.00 81.31 224 GLY A CA 1
ATOM 1859 C C . GLY A 1 224 ? 22.054 9.958 -27.208 1.00 81.31 224 GLY A C 1
ATOM 1860 O O . GLY A 1 224 ? 21.752 8.768 -27.112 1.00 81.31 224 GLY A O 1
ATOM 1861 N N . VAL A 1 225 ? 21.552 10.902 -26.419 1.00 83.94 225 VAL A N 1
ATOM 1862 C CA . VAL A 1 225 ? 20.586 10.639 -25.352 1.00 83.94 225 VAL A CA 1
ATOM 1863 C C . VAL A 1 225 ? 19.229 10.284 -25.950 1.00 83.94 225 VAL A C 1
ATOM 1865 O O . VAL A 1 225 ? 18.694 11.033 -26.767 1.00 83.94 225 VAL A O 1
ATOM 1868 N N . VAL A 1 226 ? 18.666 9.165 -25.507 1.00 83.62 226 VAL A N 1
ATOM 1869 C CA . VAL A 1 226 ? 17.325 8.714 -25.878 1.00 83.62 226 VAL A CA 1
ATOM 1870 C C . VAL A 1 226 ? 16.452 8.709 -24.628 1.00 83.62 226 VAL A C 1
ATOM 1872 O O . VAL A 1 226 ? 16.867 8.220 -23.576 1.00 83.62 226 VAL A O 1
ATOM 1875 N N . ASN A 1 227 ? 15.245 9.257 -24.764 1.00 89.12 227 ASN A N 1
ATOM 1876 C CA . ASN A 1 227 ? 14.176 9.117 -23.783 1.00 89.12 227 ASN A CA 1
ATOM 1877 C C . ASN A 1 227 ? 13.181 8.079 -24.301 1.00 89.12 227 ASN A C 1
ATOM 1879 O O . ASN A 1 227 ? 12.910 8.022 -25.504 1.00 89.12 227 ASN A O 1
ATOM 1883 N N . GLY A 1 228 ? 12.626 7.278 -23.406 1.00 92.50 228 GLY A N 1
ATOM 1884 C CA . GLY A 1 228 ? 11.609 6.302 -23.768 1.00 92.50 228 GLY A CA 1
ATOM 1885 C C . GLY A 1 228 ? 10.937 5.718 -22.544 1.00 92.50 228 GLY A C 1
ATOM 1886 O O . GLY A 1 228 ? 11.276 6.056 -21.411 1.00 92.50 228 GLY A O 1
ATOM 1887 N N . PHE A 1 229 ? 9.989 4.827 -22.794 1.00 95.88 229 PHE A N 1
ATOM 1888 C CA . PHE A 1 229 ? 9.250 4.144 -21.747 1.00 95.88 229 PHE A CA 1
ATOM 1889 C C . PHE A 1 229 ? 9.535 2.648 -21.788 1.00 95.88 229 PHE A C 1
ATOM 1891 O O . PHE A 1 229 ? 9.570 2.054 -22.864 1.00 95.88 229 PHE A O 1
ATOM 1898 N N . ILE A 1 230 ? 9.714 2.033 -20.624 1.00 94.69 230 ILE A N 1
ATOM 1899 C CA . ILE A 1 230 ? 9.854 0.581 -20.477 1.00 94.69 230 ILE A CA 1
ATOM 1900 C C . ILE A 1 230 ? 8.707 0.082 -19.617 1.00 94.69 230 ILE A C 1
ATOM 1902 O O . ILE A 1 230 ? 8.507 0.595 -18.519 1.00 94.69 230 ILE A O 1
ATOM 1906 N N . LYS A 1 231 ? 7.958 -0.919 -20.078 1.00 93.94 231 LYS A N 1
ATOM 1907 C CA . LYS A 1 231 ? 6.923 -1.541 -19.250 1.00 93.94 231 LYS A CA 1
ATOM 1908 C C . LYS A 1 231 ? 7.593 -2.319 -18.112 1.00 93.94 231 LYS A C 1
ATOM 1910 O O . LYS A 1 231 ? 8.451 -3.154 -18.369 1.00 93.94 231 LYS A O 1
ATOM 1915 N N . ILE A 1 232 ? 7.210 -2.047 -16.864 1.00 91.88 232 ILE A N 1
ATOM 1916 C CA . ILE A 1 232 ? 7.881 -2.608 -15.676 1.00 91.88 232 ILE A CA 1
ATOM 1917 C C . ILE A 1 232 ? 7.860 -4.141 -15.681 1.00 91.88 232 ILE A C 1
ATOM 1919 O O . ILE A 1 232 ? 8.874 -4.759 -15.387 1.00 91.88 232 ILE A O 1
ATOM 1923 N N . SER A 1 233 ? 6.736 -4.750 -16.066 1.00 88.12 233 SER A N 1
ATOM 1924 C CA . SER A 1 233 ? 6.594 -6.213 -16.137 1.00 88.12 233 SER A CA 1
ATOM 1925 C C . SER A 1 233 ? 7.461 -6.882 -17.203 1.00 88.12 233 SER A C 1
ATOM 1927 O O . SER A 1 233 ? 7.514 -8.103 -17.253 1.00 88.12 233 SER A O 1
ATOM 1929 N N . ASP A 1 234 ? 8.052 -6.108 -18.116 1.00 85.25 234 ASP A N 1
ATOM 1930 C CA . ASP A 1 234 ? 8.890 -6.648 -19.188 1.00 85.25 234 ASP A CA 1
ATOM 1931 C C . ASP A 1 234 ? 10.368 -6.725 -18.749 1.00 85.25 234 ASP A C 1
ATOM 1933 O O . ASP A 1 234 ? 11.198 -7.209 -19.513 1.00 85.25 234 ASP A O 1
ATOM 1937 N N . ILE A 1 235 ? 10.715 -6.212 -17.559 1.00 79.75 235 ILE A N 1
ATOM 1938 C CA . ILE A 1 235 ? 12.098 -6.126 -17.049 1.00 79.75 235 ILE A CA 1
ATOM 1939 C C . ILE A 1 235 ? 12.272 -6.598 -15.599 1.00 79.75 235 ILE A C 1
ATOM 1941 O O . ILE A 1 235 ? 13.395 -6.577 -15.098 1.00 79.75 235 ILE A O 1
ATOM 1945 N N . LEU A 1 236 ? 11.184 -6.977 -14.925 1.00 70.69 236 LEU A N 1
ATOM 1946 C CA . LEU A 1 236 ? 11.171 -7.523 -13.567 1.00 70.69 236 LEU A CA 1
ATOM 1947 C C . LEU A 1 236 ? 10.420 -8.851 -13.557 1.00 70.69 236 LEU A C 1
ATOM 1949 O O . LEU A 1 236 ? 9.339 -8.899 -14.189 1.00 70.69 236 LEU A O 1
#

Foldseek 3Di:
DDPVVVVVVVVVVVVVLPVFPDWWWDDDQQWIWTDGGPATETDDGHHQKDFDRPQWDWDDLFPDPKIKIWHQIDNVNDSFQWTFIWTDDPHYIDGDPDHTAGVWDQPPVQSWIWGWDDDVPKIKIWIWHDDPRDTDGQWMWIDPDAQWTWIWGDDPPDIFIFIAGPVRDTDFKDFQQAQWFFWAAPVRHTDPDIDGGGDMWTFPGWDDDPNWIWTFTWDQDPVGIDTTITTSNRRD

Radius of gyration: 27.18 Å; chains: 1; bounding box: 52×36×101 Å

Secondary structure (DSSP, 8-state):
--HHHHHHHHHHHHHGGG--PPPEEEEETTEEEEEETTEEEEEEE-SS-B--TT-EEEE--SSSS-EEEEEE-BSSSS--SEEEEEEEETTEEEE-SSPPEES-EEEGGGTEEEEEEEETTEEEEEEEEEETTEEEEEEEEEEEETTEEEEEEEETTEEEEEEEETTSPBP-EEE--SSEEEEE-TTS-EEEEEEETT-EEEEEEEEEETTEEEEEEEEEETTEEEEEEEEGGGT-

pLDDT: mean 84.68, std 13.39, range [38.59, 97.62]

Sequence (236 aa):
MDLYSKFFSIILLSLSIHASANDKLLHEGNKIFFKTGGSKIFLFNDSDFCFEENSFFIENLTNDSRKYLFVNYTEDCNLSGEYKIFELYKNSVKKFYLSSLYDPEFLKKEKTILERFKDGVVSYTRVYKMKNNKYYLVEELKTLGDNVQLSTIFFTKSKSYFLKNDAGEKVERVLISVDKSILYNEEFKKTNSYLIEGDVVDIIGVEKFNDDFYLSVKYSGRKGVVNGFIKISDIL